Protein AF-0000000074209242 (afdb_homodimer)

Solvent-accessible surface area (backbone atoms only — not comparable to full-atom values): 18503 Å² total; per-residue (Å²): 138,85,78,77,74,76,64,70,61,60,60,54,52,51,54,50,52,50,51,50,50,50,52,48,50,52,49,50,49,27,47,52,47,19,46,53,26,42,24,48,38,38,42,52,53,13,48,52,29,40,47,52,35,49,25,32,40,62,12,76,54,59,74,26,46,53,80,47,5,33,79,68,70,27,55,70,41,23,70,62,29,54,64,32,42,62,92,46,20,81,70,38,34,79,49,34,63,36,66,68,56,35,50,54,50,47,50,47,28,42,53,31,13,49,21,42,50,41,11,37,33,32,43,48,28,20,52,53,43,22,48,53,24,43,51,51,39,53,47,48,30,72,51,66,72,34,89,79,71,50,63,37,49,45,48,22,36,45,33,47,17,38,38,38,60,48,29,24,46,40,94,36,42,20,56,66,48,48,69,34,69,64,24,67,72,36,64,64,47,52,137,84,78,79,75,77,63,70,63,60,60,52,53,51,53,50,50,51,49,51,51,51,52,49,49,51,49,51,50,26,47,50,46,19,46,51,26,44,23,48,37,40,41,52,53,12,47,53,28,38,47,52,35,49,25,33,41,63,12,76,54,60,75,26,47,53,80,46,5,34,81,68,70,28,55,72,40,21,68,62,28,53,63,32,42,62,94,47,19,81,70,37,34,79,48,34,62,35,65,70,54,37,50,53,50,47,50,45,28,42,53,31,12,50,20,41,50,42,11,35,32,32,41,50,27,19,52,55,42,23,49,52,24,44,52,52,40,50,46,48,29,73,51,67,72,35,88,81,71,49,64,36,50,45,49,22,37,45,33,47,16,37,38,38,61,48,29,25,47,41,92,34,42,19,56,66,46,49,69,34,69,65,24,68,74,38,64,64,48,54

Sequence (380 aa):
MSSVSHNPAEWAHGSGAAREATAETTHVASEAVARYAFAGVRLLIAFEFLWAFGDKLFGWGLSTPSDAAWIRGGSPTEGYLGSVQGTFAGFFNPMAGNPVVDWLFMLGLLCIGLALALGIGMRIAAGAGALLLLLMWMASLPLAVNPFVDDHLINAVVLIGLAAFLAGDTAGLGRWWSQRRMVRRFPALRMSSVSHNPAEWAHGSGAAREATAETTHVASEAVARYAFAGVRLLIAFEFLWAFGDKLFGWGLSTPSDAAWIRGGSPTEGYLGSVQGTFAGFFNPMAGNPVVDWLFMLGLLCIGLALALGIGMRIAAGAGALLLLLMWMASLPLAVNPFVDDHLINAVVLIGLAAFLAGDTAGLGRWWSQRRMVRRFPALR

Foldseek 3Di:
DDPPPPDCVVVVVVVVVVVVVVVVVVVVVVVVCVLVVLLVVLLVVLCVLVVLLVCQQQVPPDPRHRCQHVVNPHQSCQVLLCPQDDPCNVVRNVCHPPVVVSVVSSVLSNVLSVCSNALWLLLVSLVSLLVVLVVSQVSCPPPDPDRRDDPSNVVSVSSVVCVVVSSCVRNHCSVVNCPDPVCVVPVSRD/DDPPPPDCVVVVVVVVVVVVVVVVVVVVVVVVCVLVVLLVVLLVVLCVLVVLLVCQQQVPPDPRHRCQHVVNPHQSCQVLLCPQDDPCNVVRNVCHPPVVVSVVSSVLSNVLSVCSNALWLLLVSLVSLLVVLVVSQVSCPPPDPDRRDDPSNVVSVSSVVCVVVSSCVRNHCSVVNCPDPVCVVPVSRD

Structure (mmCIF, N/CA/C/O backbone):
data_AF-0000000074209242-model_v1
#
loop_
_entity.id
_entity.type
_entity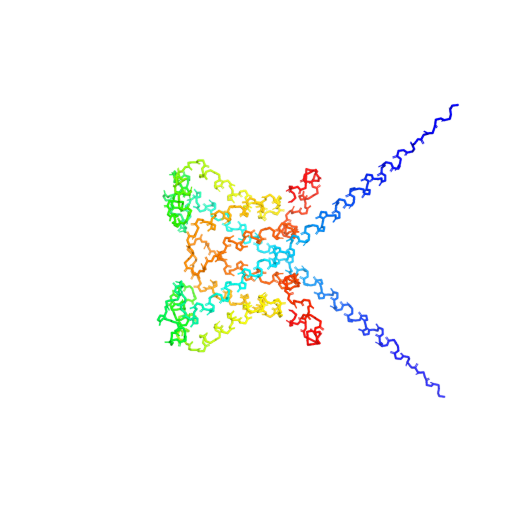.pdbx_description
1 polymer 'Thiosulfate dehydrogenase'
#
loop_
_atom_site.group_PDB
_atom_site.id
_atom_site.type_symbol
_atom_site.label_atom_id
_atom_site.label_alt_id
_atom_site.label_comp_id
_atom_site.label_asym_id
_atom_site.label_entity_id
_atom_site.label_seq_id
_atom_site.pdbx_PDB_ins_code
_atom_site.Cartn_x
_atom_site.Cartn_y
_atom_site.Cartn_z
_atom_site.occupancy
_atom_site.B_iso_or_equiv
_atom_site.auth_seq_id
_atom_site.auth_comp_id
_atom_site.auth_asym_id
_atom_site.auth_atom_id
_atom_site.pdbx_PDB_model_num
ATOM 1 N N . MET A 1 1 ? 26.578 68.188 -0.626 1 36.28 1 MET A N 1
ATOM 2 C CA . MET A 1 1 ? 26.531 66.812 -1.228 1 36.28 1 MET A CA 1
ATOM 3 C C . MET A 1 1 ? 26.125 65.812 -0.2 1 36.28 1 MET A C 1
ATOM 5 O O . MET A 1 1 ? 26.922 65.438 0.672 1 36.28 1 MET A O 1
ATOM 9 N N . SER A 1 2 ? 24.875 65.688 0.285 1 44.12 2 SER A N 1
ATOM 10 C CA . SER A 1 2 ? 24.219 64.938 1.32 1 44.12 2 SER A CA 1
ATOM 11 C C . SER A 1 2 ? 24.078 63.469 0.894 1 44.12 2 SER A C 1
ATOM 13 O O . SER A 1 2 ? 23.438 63.156 -0.113 1 44.12 2 SER A O 1
ATOM 15 N N . SER A 1 3 ? 25.031 62.562 1.197 1 49.09 3 SER A N 1
ATOM 16 C CA . SER A 1 3 ? 25.016 61.125 1.029 1 49.09 3 SER A CA 1
ATOM 17 C C . SER A 1 3 ? 23.875 60.5 1.806 1 49.09 3 SER A C 1
ATOM 19 O O . SER A 1 3 ? 23.781 60.625 3.027 1 49.09 3 SER A O 1
ATOM 21 N N . VAL A 1 4 ? 22.797 60.344 1.173 1 54.66 4 VAL A N 1
ATOM 22 C CA . VAL A 1 4 ? 21.703 59.5 1.682 1 54.66 4 VAL A CA 1
ATOM 23 C C . VAL A 1 4 ? 22.203 58.094 1.989 1 54.66 4 VAL A C 1
ATOM 25 O O . VAL A 1 4 ? 22.625 57.375 1.084 1 54.66 4 VAL A O 1
ATOM 28 N N . SER A 1 5 ? 22.672 57.781 3.166 1 50.25 5 SER A N 1
ATOM 29 C CA . SER A 1 5 ? 22.969 56.438 3.662 1 50.25 5 SER A CA 1
ATOM 30 C C . SER A 1 5 ? 21.734 55.531 3.592 1 50.25 5 SER A C 1
ATOM 32 O O . SER A 1 5 ? 20.719 55.812 4.234 1 50.25 5 SER A O 1
ATOM 34 N N . HIS A 1 6 ? 21.516 55 2.42 1 52.78 6 HIS A N 1
ATOM 35 C CA . HIS A 1 6 ? 20.516 53.938 2.371 1 52.78 6 HIS A CA 1
ATOM 36 C C . HIS A 1 6 ? 20.734 52.906 3.492 1 52.78 6 HIS A C 1
ATOM 38 O O . HIS A 1 6 ? 21.859 52.438 3.697 1 52.78 6 HIS A O 1
ATOM 44 N N . ASN A 1 7 ? 19.969 52.938 4.484 1 50.53 7 ASN A N 1
ATOM 45 C CA . ASN A 1 7 ? 19.984 52.031 5.641 1 50.53 7 ASN A CA 1
ATOM 46 C C . ASN A 1 7 ? 19.906 50.562 5.223 1 50.53 7 ASN A C 1
ATOM 48 O O . ASN A 1 7 ? 18.938 50.156 4.59 1 50.53 7 ASN A O 1
ATOM 52 N N . PRO A 1 8 ? 20.969 49.719 5.316 1 57.91 8 PRO A N 1
ATOM 53 C CA . PRO A 1 8 ? 21.047 48.281 5.027 1 57.91 8 PRO A CA 1
ATOM 54 C C . PRO A 1 8 ? 19.938 47.5 5.691 1 57.91 8 PRO A C 1
ATOM 56 O O . PRO A 1 8 ? 19.703 46.344 5.336 1 57.91 8 PRO A O 1
ATOM 59 N N . ALA A 1 9 ? 19.219 48.156 6.57 1 62.12 9 ALA A N 1
ATOM 60 C CA . ALA A 1 9 ? 18.172 47.469 7.309 1 62.12 9 ALA A CA 1
ATOM 61 C C . ALA A 1 9 ? 16.984 47.156 6.402 1 62.12 9 ALA A C 1
ATOM 63 O O . ALA A 1 9 ? 16.312 46.125 6.566 1 62.12 9 ALA A O 1
ATOM 64 N N . GLU A 1 10 ? 16.672 47.875 5.473 1 56.22 10 GLU A N 1
ATOM 65 C CA . GLU A 1 10 ? 15.531 47.625 4.594 1 56.22 10 GLU A CA 1
ATOM 66 C C . GLU A 1 10 ? 15.766 46.438 3.684 1 56.22 10 GLU A C 1
ATOM 68 O O . GLU A 1 10 ? 14.836 45.656 3.41 1 56.22 10 GLU A O 1
ATOM 73 N N . TRP A 1 11 ? 17.047 46.219 3.244 1 56.41 11 TRP A N 1
ATOM 74 C CA . TRP A 1 11 ? 17.359 45.062 2.398 1 56.41 11 TRP A CA 1
ATOM 75 C C . TRP A 1 11 ? 17.281 43.781 3.188 1 56.41 11 TRP A C 1
ATOM 77 O O . TRP A 1 11 ? 16.797 42.75 2.674 1 56.41 11 TRP A O 1
ATOM 87 N N . ALA A 1 12 ? 17.594 43.938 4.469 1 62.31 12 ALA A N 1
ATOM 88 C CA . ALA A 1 12 ? 17.547 42.75 5.312 1 62.31 12 ALA A CA 1
ATOM 89 C C . ALA A 1 12 ? 16.109 42.344 5.594 1 62.31 12 ALA A C 1
ATOM 91 O O . ALA A 1 12 ? 15.812 41.125 5.645 1 62.31 12 ALA A O 1
ATOM 92 N N . HIS A 1 13 ? 15.141 43.312 5.641 1 63.81 13 HIS A N 1
ATOM 93 C CA . HIS A 1 13 ? 13.742 43.031 5.902 1 63.81 13 HIS A CA 1
ATOM 94 C C . HIS A 1 13 ? 13.07 42.375 4.684 1 63.81 13 HIS A C 1
ATOM 96 O O . HIS A 1 13 ? 12.234 41.5 4.82 1 63.81 13 HIS A O 1
ATOM 102 N N . GLY A 1 14 ? 13.547 42.781 3.506 1 65 14 GLY A N 1
ATOM 103 C CA . GLY A 1 14 ? 13 42.219 2.285 1 65 14 GLY A CA 1
ATOM 104 C C . GLY A 1 14 ? 13.406 40.781 2.062 1 65 14 GLY A C 1
ATOM 105 O O . GLY A 1 14 ? 12.602 39.969 1.604 1 65 14 GLY A O 1
ATOM 106 N N . SER A 1 15 ? 14.742 40.5 2.463 1 69.38 15 SER A N 1
ATOM 107 C CA . SER A 1 15 ? 15.266 39.156 2.291 1 69.38 15 SER A CA 1
ATOM 108 C C . SER A 1 15 ? 14.578 38.188 3.23 1 69.38 15 SER A C 1
ATOM 110 O O . SER A 1 15 ? 14.25 37.062 2.834 1 69.38 15 SER A O 1
ATOM 112 N N . GLY A 1 16 ? 14.273 38.688 4.449 1 69.19 16 GLY A N 1
ATOM 113 C CA . GLY A 1 16 ? 13.586 37.844 5.418 1 69.19 16 GLY A CA 1
ATOM 114 C C . GLY A 1 16 ? 12.156 37.531 5.027 1 69.19 16 GLY A C 1
ATOM 115 O O . GLY A 1 16 ? 11.703 36.406 5.148 1 69.19 16 GLY A O 1
ATOM 116 N N . ALA A 1 17 ? 11.578 38.625 4.633 1 69.75 17 ALA A N 1
ATOM 117 C CA . ALA A 1 17 ? 10.195 38.469 4.199 1 69.75 17 ALA A CA 1
ATOM 118 C C . ALA A 1 17 ? 10.094 37.562 2.977 1 69.75 17 ALA A C 1
ATOM 120 O O . ALA A 1 17 ? 9.172 36.75 2.877 1 69.75 17 ALA A O 1
ATOM 121 N N . ALA A 1 18 ? 11.047 37.688 2.084 1 70.06 18 ALA A N 1
ATOM 122 C CA . ALA A 1 18 ? 11.07 36.844 0.889 1 70.06 18 ALA A CA 1
ATOM 123 C C . ALA A 1 18 ? 11.344 35.375 1.247 1 70.06 18 ALA A C 1
ATOM 125 O O . ALA A 1 18 ? 10.734 34.469 0.675 1 70.06 18 ALA A O 1
ATOM 126 N N . ARG A 1 19 ? 12.188 35.125 2.229 1 68.44 19 ARG A N 1
ATOM 127 C CA . ARG A 1 19 ? 12.5 33.781 2.705 1 68.44 19 ARG A CA 1
ATOM 128 C C . ARG A 1 19 ? 11.305 33.156 3.436 1 68.44 19 ARG A C 1
ATOM 130 O O . ARG A 1 19 ? 11.008 31.969 3.262 1 68.44 19 ARG A O 1
ATOM 137 N N . GLU A 1 20 ? 10.648 34 4.168 1 71.56 20 GLU A N 1
ATOM 138 C CA . GLU A 1 20 ? 9.453 33.531 4.867 1 71.56 20 GLU A CA 1
ATOM 139 C C . GLU A 1 20 ? 8.328 33.219 3.887 1 71.56 20 GLU A C 1
ATOM 141 O O . GLU A 1 20 ? 7.621 32.219 4.059 1 71.56 20 GLU A O 1
ATOM 146 N N . ALA A 1 21 ? 8.188 34 2.885 1 72.06 21 ALA A N 1
ATOM 147 C CA . ALA A 1 21 ? 7.176 33.781 1.855 1 72.06 21 ALA A CA 1
ATOM 148 C C . ALA A 1 21 ? 7.469 32.5 1.071 1 72.06 21 ALA A C 1
ATOM 150 O O . ALA A 1 21 ? 6.555 31.734 0.753 1 72.06 21 ALA A O 1
ATOM 151 N N . THR A 1 22 ? 8.703 32.281 0.724 1 66.25 22 THR A N 1
ATOM 152 C CA . THR A 1 22 ? 9.117 31.078 0.013 1 66.25 22 THR A CA 1
ATOM 153 C C . THR A 1 22 ? 8.891 29.8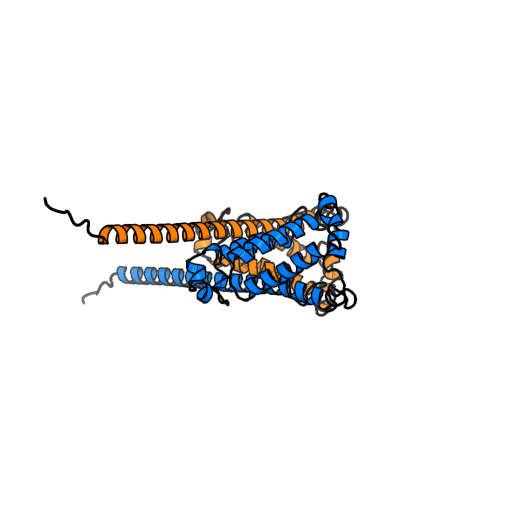28 0.876 1 66.25 22 THR A C 1
ATOM 155 O O . THR A 1 22 ? 8.422 28.812 0.385 1 66.25 22 THR A O 1
ATOM 158 N N . ALA A 1 23 ? 9.234 29.938 2.133 1 68.44 23 ALA A N 1
ATOM 159 C CA . ALA A 1 23 ? 9.016 28.844 3.066 1 68.44 23 ALA A CA 1
ATOM 160 C C . ALA A 1 23 ? 7.527 28.531 3.199 1 68.44 23 ALA A C 1
ATOM 162 O O . ALA A 1 23 ? 7.137 27.359 3.26 1 68.44 23 ALA A O 1
ATOM 163 N N . GLU A 1 24 ? 6.723 29.469 3.209 1 69.75 24 GLU A N 1
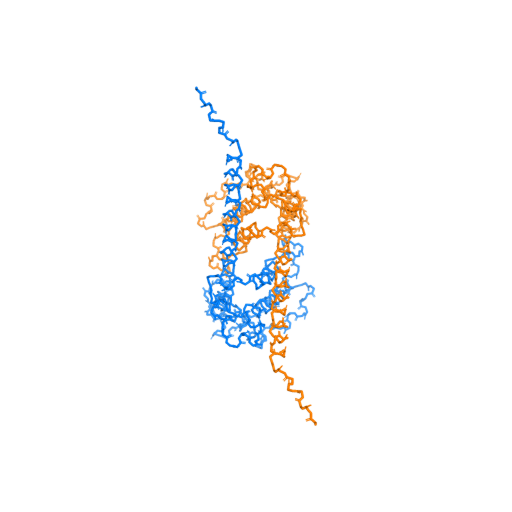ATOM 164 C CA . GLU A 1 24 ? 5.273 29.297 3.303 1 69.75 24 GLU A CA 1
ATOM 165 C C . GLU A 1 24 ? 4.715 28.656 2.037 1 69.75 24 GLU A C 1
ATOM 167 O O . GLU A 1 24 ? 3.887 27.734 2.111 1 69.75 24 GLU A O 1
ATOM 172 N N . THR A 1 25 ? 5.184 29.078 0.928 1 69.06 25 THR A N 1
ATOM 173 C CA . THR A 1 25 ? 4.727 28.531 -0.343 1 69.06 25 THR A CA 1
ATOM 174 C C . THR A 1 25 ? 5.125 27.062 -0.469 1 69.06 25 THR A C 1
ATOM 176 O O . THR A 1 25 ? 4.344 26.234 -0.961 1 69.06 25 THR A O 1
ATOM 179 N N . THR A 1 26 ? 6.332 26.781 -0.045 1 68.56 26 THR A N 1
ATOM 180 C CA . THR A 1 26 ? 6.801 25.406 -0.096 1 68.56 26 THR A CA 1
ATOM 181 C C . THR A 1 26 ? 5.98 24.516 0.837 1 68.56 26 THR A C 1
ATOM 183 O O . THR A 1 26 ? 5.652 23.375 0.495 1 68.56 26 THR A O 1
ATOM 186 N N . HIS A 1 27 ? 5.656 25.109 1.902 1 73.44 27 HIS A N 1
ATOM 187 C CA . HIS A 1 27 ? 4.84 24.375 2.859 1 73.44 27 HIS A CA 1
ATOM 188 C C . HIS A 1 27 ? 3.438 24.125 2.311 1 73.44 27 HIS A C 1
ATOM 190 O O . HIS A 1 27 ? 2.908 23.031 2.426 1 73.44 27 HIS A O 1
ATOM 196 N N . VAL A 1 28 ? 2.932 25.109 1.706 1 70.44 28 VAL A N 1
ATOM 197 C CA . VAL A 1 28 ? 1.601 25 1.118 1 70.44 28 VAL A CA 1
ATOM 198 C C . VAL A 1 28 ? 1.625 23.984 -0.028 1 70.44 28 VAL A C 1
ATOM 200 O O . VAL A 1 28 ? 0.711 23.172 -0.164 1 70.44 28 VAL A O 1
ATOM 203 N N . ALA A 1 29 ? 2.635 24.062 -0.743 1 75.75 29 ALA A N 1
ATOM 204 C CA . ALA A 1 29 ? 2.768 23.141 -1.864 1 75.75 29 ALA A CA 1
ATOM 205 C C . ALA A 1 29 ? 2.924 21.703 -1.372 1 75.75 29 ALA A C 1
ATOM 207 O O . ALA A 1 29 ? 2.346 20.781 -1.946 1 75.75 29 ALA A O 1
ATOM 208 N N . SER A 1 30 ? 3.621 21.547 -0.325 1 83.81 30 SER A N 1
ATOM 209 C CA . SER A 1 30 ? 3.832 20.219 0.241 1 83.81 30 SER A CA 1
ATOM 210 C C . SER A 1 30 ? 2.537 19.656 0.816 1 83.81 30 SER A C 1
ATOM 212 O O . SER A 1 30 ? 2.254 18.469 0.663 1 83.81 30 SER A O 1
ATOM 214 N N . GLU A 1 31 ? 1.781 20.547 1.309 1 85.25 31 GLU A N 1
ATOM 215 C CA . GLU A 1 31 ? 0.497 20.125 1.855 1 85.25 31 GLU A CA 1
ATOM 216 C C . GLU A 1 31 ? -0.465 19.703 0.747 1 85.25 31 GLU A C 1
ATOM 218 O O . GLU A 1 31 ? -1.191 18.719 0.887 1 85.25 31 GLU A O 1
ATOM 223 N N . ALA A 1 32 ? -0.445 20.469 -0.248 1 88.12 32 ALA A N 1
ATOM 224 C CA . ALA A 1 32 ? -1.295 20.125 -1.389 1 88.12 32 ALA A CA 1
ATOM 225 C C . ALA A 1 32 ? -0.888 18.797 -2.004 1 88.12 32 ALA A C 1
ATOM 227 O O . ALA A 1 32 ? -1.744 17.984 -2.357 1 88.12 32 ALA A O 1
ATOM 228 N N . VAL A 1 33 ? 0.398 18.562 -2.1 1 89.88 33 VAL A N 1
ATOM 229 C CA . VAL A 1 33 ? 0.901 17.312 -2.662 1 89.88 33 VAL A CA 1
ATOM 230 C C . VAL A 1 33 ? 0.47 16.141 -1.783 1 89.88 33 VAL A C 1
ATOM 232 O O . VAL A 1 33 ? 0.011 15.117 -2.289 1 89.88 33 VAL A O 1
ATOM 235 N N . ALA A 1 34 ? 0.568 16.312 -0.544 1 91.31 34 ALA A N 1
ATOM 236 C CA . ALA A 1 34 ? 0.146 15.258 0.373 1 91.31 34 ALA A CA 1
ATOM 237 C C . ALA A 1 34 ? -1.347 14.969 0.23 1 91.31 34 ALA A C 1
ATOM 239 O O . ALA A 1 34 ? -1.758 13.812 0.15 1 91.31 34 ALA A O 1
ATOM 240 N N . ARG A 1 35 ? -2.117 16.016 0.154 1 91.94 35 ARG A N 1
ATOM 241 C CA . ARG A 1 35 ? -3.566 15.883 0.057 1 91.94 35 ARG A CA 1
ATOM 242 C C . ARG A 1 35 ? -3.961 15.125 -1.207 1 91.94 35 ARG A C 1
ATOM 244 O O . ARG A 1 35 ? -4.742 14.172 -1.147 1 91.94 35 ARG A O 1
ATOM 251 N N . TYR A 1 36 ? -3.385 15.445 -2.258 1 94.12 36 TYR A N 1
ATOM 252 C CA . TYR A 1 36 ? -3.762 14.82 -3.523 1 94.12 36 TYR A CA 1
ATOM 253 C C . TYR A 1 36 ? -3.148 13.43 -3.652 1 94.12 36 TYR A C 1
ATOM 255 O O . TYR A 1 36 ? -3.748 12.531 -4.25 1 94.12 36 TYR A O 1
ATOM 263 N N . ALA A 1 37 ? -1.947 13.273 -3.133 1 95.25 37 ALA A N 1
ATOM 264 C CA . ALA A 1 37 ? -1.348 11.938 -3.123 1 95.25 37 ALA A CA 1
ATOM 265 C C . ALA A 1 37 ? -2.197 10.961 -2.316 1 95.25 37 ALA A C 1
ATOM 267 O O . ALA A 1 37 ? -2.514 9.867 -2.789 1 95.25 37 ALA A O 1
ATOM 268 N N . PHE A 1 38 ? -2.629 11.398 -1.158 1 95.62 38 PHE A N 1
ATOM 269 C CA . PHE A 1 38 ? -3.385 10.5 -0.296 1 95.62 38 PHE A CA 1
ATOM 270 C C . PHE A 1 38 ? -4.797 10.297 -0.833 1 95.62 38 PHE A C 1
ATOM 272 O O . PHE A 1 38 ? -5.375 9.211 -0.683 1 95.62 38 PHE A O 1
ATOM 279 N N . ALA A 1 39 ? -5.332 11.312 -1.523 1 95.44 39 ALA A N 1
ATOM 280 C CA . ALA A 1 39 ? -6.582 11.109 -2.252 1 95.44 39 ALA A CA 1
ATOM 281 C C . ALA A 1 39 ? -6.406 10.07 -3.355 1 95.44 39 ALA A C 1
ATOM 283 O O . ALA A 1 39 ? -7.285 9.234 -3.576 1 95.44 39 ALA A O 1
ATOM 284 N N . GLY A 1 40 ? -5.262 10.164 -4.051 1 97.12 40 GLY A N 1
ATOM 285 C CA . GLY A 1 40 ? -4.953 9.172 -5.074 1 97.12 40 GLY A CA 1
ATOM 286 C C . GLY A 1 40 ? -4.836 7.762 -4.523 1 97.12 40 GLY A C 1
ATOM 287 O O . GLY A 1 40 ? -5.363 6.816 -5.109 1 97.12 40 GLY A O 1
ATOM 288 N N . VAL A 1 41 ? -4.168 7.629 -3.395 1 97.88 41 VAL A N 1
ATOM 289 C CA . VAL A 1 41 ? -4.027 6.328 -2.742 1 97.88 41 VAL A CA 1
ATOM 290 C C . VAL A 1 41 ? -5.406 5.793 -2.367 1 97.88 41 VAL A C 1
ATOM 292 O O . VAL A 1 41 ? -5.711 4.621 -2.611 1 97.88 41 VAL A O 1
ATOM 295 N N . ARG A 1 42 ? -6.203 6.641 -1.764 1 97.06 42 ARG A N 1
ATOM 296 C CA . ARG A 1 42 ? -7.562 6.277 -1.375 1 97.06 42 ARG A CA 1
ATOM 297 C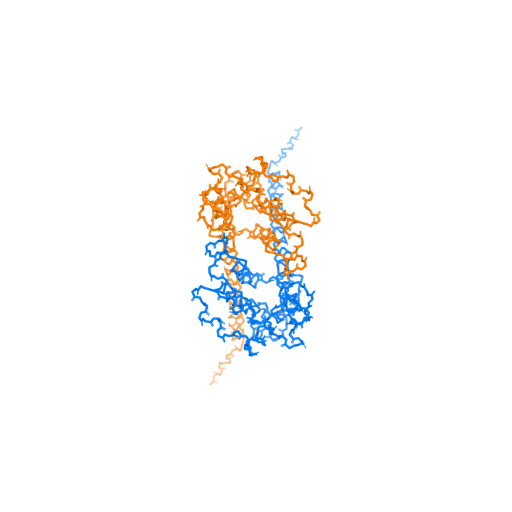 C . ARG A 1 42 ? -8.344 5.73 -2.564 1 97.06 42 ARG A C 1
ATOM 299 O O . ARG A 1 42 ? -8.969 4.672 -2.467 1 97.06 42 ARG A O 1
ATOM 306 N N . LEU A 1 43 ? -8.266 6.402 -3.678 1 97.81 43 LEU A N 1
ATOM 307 C CA . LEU A 1 43 ? -9.023 6.016 -4.863 1 97.81 43 LEU A CA 1
ATOM 308 C C . LEU A 1 43 ? -8.453 4.738 -5.477 1 97.81 43 LEU A C 1
ATOM 310 O O . LEU A 1 43 ? -9.203 3.922 -6.023 1 97.81 43 LEU A O 1
ATOM 314 N N . LEU A 1 44 ? -7.152 4.574 -5.43 1 98.38 44 LEU A N 1
ATOM 315 C CA . LEU A 1 44 ? -6.539 3.344 -5.922 1 98.38 44 LEU A CA 1
ATOM 316 C C . LEU A 1 44 ? -6.984 2.145 -5.094 1 98.38 44 LEU A C 1
ATOM 318 O O . LEU A 1 44 ? -7.332 1.098 -5.645 1 98.38 44 LEU A O 1
ATOM 322 N N . ILE A 1 45 ? -6.977 2.295 -3.758 1 98.19 45 ILE A N 1
ATOM 323 C CA . ILE A 1 45 ? -7.406 1.208 -2.883 1 98.19 45 ILE A CA 1
ATOM 324 C C . ILE A 1 45 ? -8.898 0.95 -3.076 1 98.19 45 ILE A C 1
ATOM 326 O O . ILE A 1 45 ? -9.336 -0.202 -3.104 1 98.19 45 ILE A O 1
ATOM 330 N N . ALA A 1 46 ? -9.695 2.049 -3.246 1 98.06 46 ALA A N 1
ATOM 331 C CA . ALA A 1 46 ? -11.109 1.892 -3.557 1 98.06 46 ALA A CA 1
ATOM 332 C C . ALA A 1 46 ? -11.305 1.051 -4.816 1 98.06 46 ALA A C 1
ATOM 334 O O . ALA A 1 46 ? -12.148 0.152 -4.844 1 98.06 46 ALA A O 1
ATOM 335 N N . PHE A 1 47 ? -10.562 1.353 -5.816 1 98.38 47 PHE A N 1
ATOM 336 C CA . PHE A 1 47 ? -10.664 0.615 -7.066 1 98.38 47 PHE A CA 1
ATOM 337 C C . PHE A 1 47 ? -10.336 -0.858 -6.855 1 98.38 47 PHE A C 1
ATOM 339 O O . PHE A 1 47 ? -10.984 -1.733 -7.434 1 98.38 47 PHE A O 1
ATOM 346 N N . GLU A 1 48 ? -9.352 -1.149 -6.055 1 97.88 48 GLU A N 1
ATOM 347 C CA . GLU A 1 48 ? -9 -2.533 -5.75 1 97.88 48 GLU A CA 1
ATOM 348 C C . GLU A 1 48 ? -10.188 -3.281 -5.145 1 97.88 48 GLU A C 1
ATOM 350 O O . GLU A 1 48 ? -10.5 -4.395 -5.562 1 97.88 48 GLU A O 1
ATOM 355 N N . PHE A 1 49 ? -10.805 -2.658 -4.184 1 98.38 49 PHE A N 1
ATOM 356 C CA . PHE A 1 49 ? -11.93 -3.295 -3.502 1 98.38 49 PHE A CA 1
ATOM 357 C C . PHE A 1 49 ? -13.102 -3.486 -4.453 1 98.38 49 PHE A C 1
ATOM 359 O O . PHE A 1 49 ? -13.695 -4.566 -4.508 1 98.38 49 PHE A O 1
ATOM 366 N N . LEU A 1 50 ? -13.414 -2.492 -5.215 1 98.5 50 LEU A N 1
ATOM 367 C CA . LEU A 1 50 ? -14.578 -2.543 -6.09 1 98.5 50 LEU A CA 1
ATOM 368 C C . LEU A 1 50 ? -14.328 -3.479 -7.266 1 98.5 50 LEU A C 1
ATOM 370 O O . LEU A 1 50 ? -15.258 -4.137 -7.746 1 98.5 50 LEU A O 1
ATOM 374 N N . TRP A 1 51 ? -13.141 -3.506 -7.773 1 98.19 51 TRP A N 1
ATOM 375 C CA . TRP A 1 51 ? -12.812 -4.465 -8.828 1 98.19 51 TRP A CA 1
ATOM 376 C C . TRP A 1 51 ? -12.977 -5.895 -8.328 1 98.19 51 TRP A C 1
ATOM 378 O O . TRP A 1 51 ? -13.57 -6.73 -9.008 1 98.19 51 TRP A O 1
ATOM 388 N N . ALA A 1 52 ? -12.359 -6.16 -7.117 1 97.38 52 ALA A N 1
ATOM 389 C CA . ALA A 1 52 ? -12.492 -7.496 -6.539 1 97.38 52 ALA A CA 1
ATOM 390 C C . ALA A 1 52 ? -13.961 -7.891 -6.391 1 97.38 52 ALA A C 1
ATOM 392 O O . ALA A 1 52 ? -14.344 -9.016 -6.727 1 97.38 52 ALA A O 1
ATOM 393 N N . PHE A 1 53 ? -14.773 -6.961 -5.895 1 98.44 53 PHE A N 1
ATOM 394 C CA . PHE A 1 53 ? -16.203 -7.203 -5.762 1 98.44 53 PHE A CA 1
ATOM 395 C C . PHE A 1 53 ? -16.828 -7.52 -7.113 1 98.44 53 PHE A C 1
ATOM 397 O O . PHE A 1 53 ? -17.547 -8.516 -7.258 1 98.44 53 PHE A O 1
ATOM 404 N N . GLY A 1 54 ? -16.594 -6.652 -8.094 1 98.5 54 GLY A N 1
ATOM 405 C CA . GLY A 1 54 ? -17.172 -6.832 -9.422 1 98.5 54 GLY A CA 1
ATOM 406 C C . GLY A 1 54 ? -16.719 -8.109 -10.102 1 98.5 54 GLY A C 1
ATOM 407 O O . GLY A 1 54 ? -17.531 -8.82 -10.695 1 98.5 54 GLY A O 1
ATOM 408 N N . ASP A 1 55 ? -15.461 -8.406 -10.055 1 97.94 55 ASP A N 1
ATOM 409 C CA . ASP A 1 55 ? -14.93 -9.617 -10.672 1 97.94 55 ASP A CA 1
ATOM 410 C C . ASP A 1 55 ? -15.516 -10.875 -10.031 1 97.94 55 ASP A C 1
ATOM 412 O O . ASP A 1 55 ? -15.875 -11.82 -10.734 1 97.94 55 ASP A O 1
ATOM 416 N N . LYS A 1 56 ? -15.609 -10.836 -8.688 1 97.81 56 LYS A N 1
ATOM 417 C CA . LYS A 1 56 ? -16.141 -12.008 -7.996 1 97.81 56 LYS A CA 1
ATOM 418 C C . LYS A 1 56 ? -17.656 -12.133 -8.219 1 97.81 56 LYS A C 1
ATOM 420 O O . LYS A 1 56 ? -18.188 -13.242 -8.25 1 97.81 56 LYS A O 1
ATOM 425 N N . LEU A 1 57 ? -18.297 -11.008 -8.375 1 98.38 57 LEU A N 1
ATOM 426 C CA . LEU A 1 57 ? -19.734 -11.008 -8.578 1 98.38 57 LEU A CA 1
ATOM 427 C C . LEU A 1 57 ? -20.078 -11.492 -9.984 1 98.38 57 LEU A C 1
ATOM 429 O O . LEU A 1 57 ? -20.969 -12.328 -10.156 1 98.38 57 LEU A O 1
ATOM 433 N N . PHE A 1 58 ? -19.328 -10.992 -11.039 1 98 58 PHE A N 1
ATOM 434 C CA . PHE A 1 58 ? -19.75 -11.195 -12.422 1 98 58 PHE A CA 1
ATOM 435 C C . PHE A 1 58 ? -18.797 -12.141 -13.141 1 98 58 PHE A C 1
ATOM 437 O O . PHE A 1 58 ? -19.109 -12.633 -14.227 1 98 58 PHE A O 1
ATOM 444 N N . GLY A 1 59 ? -17.625 -12.375 -12.594 1 96.94 59 GLY A N 1
ATOM 445 C CA . GLY A 1 59 ? -16.656 -13.227 -13.273 1 96.94 59 GLY A CA 1
ATOM 446 C C . GLY A 1 59 ? -16.062 -12.586 -14.508 1 96.94 59 GLY A C 1
ATOM 447 O O . GLY A 1 59 ? -16.062 -13.18 -15.586 1 96.94 59 GLY A O 1
ATOM 448 N N . TRP A 1 60 ? -15.352 -11.438 -14.344 1 95.81 60 TRP A N 1
ATOM 449 C CA . TRP A 1 60 ? -14.789 -10.664 -15.453 1 95.81 60 TRP A CA 1
ATOM 450 C C . TRP A 1 60 ? -13.539 -11.336 -16 1 95.81 60 TRP A C 1
ATOM 452 O O . TRP A 1 60 ? -12.938 -10.859 -16.969 1 95.81 60 TRP A O 1
ATOM 462 N N . GLY A 1 61 ? -13.117 -12.469 -15.43 1 90.94 61 GLY A N 1
ATOM 463 C CA . GLY A 1 61 ? -12.148 -13.352 -16.062 1 90.94 61 GLY A CA 1
ATOM 464 C C . GLY A 1 61 ? -10.719 -13.062 -15.648 1 90.94 61 GLY A C 1
ATOM 465 O O . GLY A 1 61 ? -9.781 -13.57 -16.266 1 90.94 61 GLY A O 1
ATOM 466 N N . LEU A 1 62 ? -10.391 -12.242 -14.75 1 88.38 62 LEU A N 1
ATOM 467 C CA . LEU A 1 62 ? -9.031 -12.07 -14.25 1 88.38 62 LEU A CA 1
ATOM 468 C C . LEU A 1 62 ? -8.742 -13.07 -13.125 1 88.38 62 LEU A C 1
ATOM 470 O O . LEU A 1 62 ? -8.258 -14.172 -13.383 1 88.38 62 LEU A O 1
ATOM 474 N N . SER A 1 63 ? -9.281 -12.82 -11.961 1 89.06 63 SER A N 1
ATOM 475 C CA . SER A 1 63 ? -9.078 -13.758 -10.859 1 89.06 63 SER A CA 1
ATOM 476 C C . SER A 1 63 ? -10.234 -14.742 -10.75 1 89.06 63 SER A C 1
ATOM 478 O O . SER A 1 63 ? -10.07 -15.852 -10.234 1 89.06 63 SER A O 1
ATOM 480 N N . THR A 1 64 ? -11.375 -14.305 -11.281 1 94.94 64 THR A N 1
ATOM 481 C CA . THR A 1 64 ? -12.578 -15.125 -11.188 1 94.94 64 THR A CA 1
ATOM 482 C C . THR A 1 64 ? -13.094 -15.484 -12.578 1 94.94 64 THR A C 1
ATOM 484 O O . THR A 1 64 ? -13.609 -14.625 -13.297 1 94.94 64 THR A O 1
ATOM 487 N N . PRO A 1 65 ? -13.016 -16.766 -12.891 1 94.69 65 PRO A N 1
ATOM 488 C CA . PRO A 1 65 ? -13.617 -17.172 -14.164 1 94.69 65 PRO A CA 1
ATOM 489 C C . PRO A 1 65 ? -15.141 -17 -14.172 1 94.69 65 PRO A C 1
ATOM 491 O O . PRO A 1 65 ? -15.766 -16.984 -13.109 1 94.69 65 PRO A O 1
ATOM 494 N N . SER A 1 66 ? -15.648 -16.922 -15.367 1 95 66 SER A N 1
ATOM 495 C CA . SER A 1 66 ? -17.078 -16.641 -15.539 1 95 66 SER A CA 1
ATOM 496 C C . SER A 1 66 ? -17.938 -17.688 -14.852 1 95 66 SER A C 1
ATOM 498 O O . SER A 1 66 ? -18.969 -17.359 -14.25 1 95 66 SER A O 1
ATOM 500 N N . ASP A 1 67 ? -17.516 -18.906 -14.906 1 95.44 67 ASP A N 1
ATOM 501 C CA . ASP A 1 67 ? -18.344 -19.984 -14.391 1 95.44 67 ASP A CA 1
ATOM 502 C C . ASP A 1 67 ? -18.281 -20.047 -12.867 1 95.44 67 ASP A C 1
ATOM 504 O O . ASP A 1 67 ? -19.109 -20.703 -12.234 1 95.44 67 ASP A O 1
ATOM 508 N N . ALA A 1 68 ? -17.391 -19.297 -12.234 1 96 68 ALA A N 1
ATOM 509 C CA . ALA A 1 68 ? -17.25 -19.312 -10.773 1 96 68 ALA A CA 1
ATOM 510 C C . ALA A 1 68 ? -17.828 -18.047 -10.156 1 96 68 ALA A C 1
ATOM 512 O O . ALA A 1 68 ? -17.688 -17.812 -8.953 1 96 68 ALA A O 1
ATOM 513 N N . ALA A 1 69 ? -18.469 -17.297 -10.992 1 97.75 69 ALA A N 1
ATOM 514 C CA . ALA A 1 69 ? -19.047 -16.047 -10.539 1 97.75 69 ALA A CA 1
ATOM 515 C C . ALA A 1 69 ? -20.062 -16.281 -9.422 1 97.75 69 ALA A C 1
ATOM 517 O O . ALA A 1 69 ? -20.797 -17.281 -9.453 1 97.75 69 ALA A O 1
ATOM 518 N N . TRP A 1 70 ? -20.109 -15.367 -8.523 1 98 70 TRP A N 1
ATOM 519 C CA . TRP A 1 70 ? -21.047 -15.469 -7.41 1 98 70 TRP A CA 1
ATOM 520 C C . TRP A 1 70 ? -22.484 -15.484 -7.918 1 98 70 TRP A C 1
ATOM 522 O O . TRP A 1 70 ? -23.312 -16.25 -7.418 1 98 70 TRP A O 1
ATOM 532 N N . ILE A 1 71 ? -22.844 -14.664 -8.961 1 97.44 71 ILE A N 1
ATOM 533 C CA . ILE A 1 71 ? -24.188 -14.562 -9.5 1 97.44 71 ILE A CA 1
ATOM 534 C C . ILE A 1 71 ? -24.562 -15.859 -10.203 1 97.44 71 ILE A C 1
ATOM 536 O O . ILE A 1 71 ? -25.734 -16.094 -10.508 1 97.44 71 ILE A O 1
ATOM 540 N N . ARG A 1 72 ? -23.641 -16.688 -10.477 1 97.25 72 ARG A N 1
ATOM 541 C CA . ARG A 1 72 ? -23.891 -17.984 -11.125 1 97.25 72 ARG A CA 1
ATOM 542 C C . ARG A 1 72 ? -23.781 -19.125 -10.133 1 97.25 72 ARG A C 1
ATOM 544 O O . ARG A 1 72 ? -23.609 -20.281 -10.523 1 97.25 72 ARG A O 1
ATOM 551 N N . GLY A 1 73 ? -23.688 -18.766 -8.898 1 96.81 73 GLY A N 1
ATOM 552 C CA . GLY A 1 73 ? -23.734 -19.781 -7.852 1 96.81 73 GLY A CA 1
ATOM 553 C C . GLY A 1 73 ? -22.375 -20.094 -7.273 1 96.81 73 GLY A C 1
ATOM 554 O O . GLY A 1 73 ? -22.25 -20.984 -6.418 1 96.81 73 GLY A O 1
ATOM 555 N N . GLY A 1 74 ? -21.375 -19.453 -7.773 1 96.88 74 GLY A N 1
ATOM 556 C CA . GLY A 1 74 ? -20.047 -19.672 -7.215 1 96.88 74 GLY A CA 1
ATOM 557 C C . GLY A 1 74 ? -19.875 -19.094 -5.816 1 96.88 74 GLY A C 1
ATOM 558 O O . GLY A 1 74 ? -20.734 -18.328 -5.352 1 96.88 74 GLY A O 1
ATOM 559 N N . SER A 1 75 ? -18.859 -19.578 -5.148 1 97.69 75 SER A N 1
ATOM 560 C CA . SER A 1 75 ? -18.484 -19.078 -3.836 1 97.69 75 SER A CA 1
ATOM 561 C C . SER A 1 75 ? -17.25 -18.188 -3.92 1 97.69 75 SER A C 1
ATOM 563 O O . SER A 1 75 ? -16.141 -18.656 -4.184 1 97.69 75 SER A O 1
ATOM 565 N N . PRO A 1 76 ? -17.391 -16.906 -3.621 1 97.06 76 PRO A N 1
ATOM 566 C CA . PRO A 1 76 ? -16.281 -15.969 -3.77 1 97.06 76 PRO A CA 1
ATOM 567 C C . PRO A 1 76 ? -15.141 -16.25 -2.801 1 97.06 76 PRO A C 1
ATOM 569 O O . PRO A 1 76 ? -14.008 -15.812 -3.035 1 97.06 76 PRO A O 1
ATOM 572 N N . THR A 1 77 ? -15.359 -16.984 -1.709 1 96.94 77 THR A N 1
ATOM 573 C CA . THR A 1 77 ? -14.328 -17.125 -0.688 1 96.94 77 THR A CA 1
ATOM 574 C C . THR A 1 77 ? -13.797 -18.547 -0.648 1 96.94 77 THR A C 1
ATOM 576 O O . THR A 1 77 ? -12.75 -18.812 -0.057 1 96.94 77 THR A O 1
ATOM 579 N N . GLU A 1 78 ? -14.453 -19.469 -1.243 1 95.88 78 GLU A N 1
ATOM 580 C CA . GLU A 1 78 ? -14.141 -20.891 -1.082 1 95.88 78 GLU A CA 1
ATOM 581 C C . GLU A 1 78 ? -12.711 -21.203 -1.516 1 95.88 78 GLU A C 1
ATOM 583 O O . GLU A 1 78 ? -11.945 -21.812 -0.77 1 95.88 78 GLU A O 1
ATOM 588 N N . GLY A 1 79 ? -12.336 -20.828 -2.746 1 93.25 79 GLY A N 1
ATOM 589 C CA . GLY A 1 79 ? -10.992 -21.109 -3.238 1 93.25 79 GLY A CA 1
ATOM 590 C C . GLY A 1 79 ? -9.906 -20.5 -2.375 1 93.25 79 GLY A C 1
ATOM 591 O O . GLY A 1 79 ? -8.93 -21.156 -2.029 1 93.25 79 GLY A O 1
ATOM 592 N N . TYR A 1 80 ? -10.102 -19.25 -2.035 1 94.5 80 TYR A N 1
ATOM 593 C CA . TYR A 1 80 ? -9.109 -18.516 -1.25 1 94.5 80 TYR A CA 1
ATOM 594 C C . TYR A 1 80 ? -9 -19.094 0.156 1 94.5 80 TYR A C 1
ATOM 596 O O . TYR A 1 80 ? -7.906 -19.438 0.612 1 94.5 80 TYR A O 1
ATOM 604 N N . LEU A 1 81 ? -10.078 -19.234 0.868 1 96.5 81 LEU A N 1
ATOM 605 C CA . LEU A 1 81 ? -10.07 -19.703 2.248 1 96.5 81 LEU A CA 1
ATOM 606 C C . LEU A 1 81 ? -9.664 -21.188 2.314 1 96.5 81 LEU A C 1
ATOM 608 O O . LEU A 1 81 ? -9.008 -21.609 3.268 1 96.5 81 LEU A O 1
ATOM 612 N N . GLY A 1 82 ? -10.055 -21.938 1.319 1 97.06 82 GLY A N 1
ATOM 613 C CA . GLY A 1 82 ? -9.711 -23.359 1.269 1 97.06 82 GLY A CA 1
ATOM 614 C C . GLY A 1 82 ? -8.227 -23.594 1.053 1 97.06 82 GLY A C 1
ATOM 615 O O . GLY A 1 82 ? -7.707 -24.656 1.415 1 97.06 82 GLY A O 1
ATOM 616 N N . SER A 1 83 ? -7.574 -22.688 0.486 1 96.62 83 SER A N 1
ATOM 617 C CA . SER A 1 83 ? -6.18 -22.875 0.106 1 96.62 83 SER A CA 1
ATOM 618 C C . SER A 1 83 ? -5.238 -22.328 1.17 1 96.62 83 SER A C 1
ATOM 620 O O . SER A 1 83 ? -4.016 -22.406 1.027 1 96.62 83 SER A O 1
ATOM 622 N N . VAL A 1 84 ? -5.836 -21.703 2.211 1 97.38 84 VAL A N 1
ATOM 623 C CA . VAL A 1 84 ? -5.004 -21.125 3.258 1 97.38 84 VAL A CA 1
ATOM 624 C C . VAL A 1 84 ? -4.156 -22.219 3.914 1 97.38 84 VAL A C 1
ATOM 626 O O . VAL A 1 84 ? -4.652 -23.312 4.191 1 97.38 84 VAL A O 1
ATOM 629 N N . GLN A 1 85 ? -2.871 -21.891 4.141 1 96.75 85 GLN A N 1
ATOM 630 C CA . GLN A 1 85 ? -1.93 -22.781 4.805 1 96.75 85 GLN A CA 1
ATOM 631 C C . GLN A 1 85 ? -1.318 -22.125 6.035 1 96.75 85 GLN A C 1
ATOM 633 O O . GLN A 1 85 ? -1.674 -21 6.379 1 96.75 85 GLN A O 1
ATOM 638 N N . GLY A 1 86 ? -0.568 -22.891 6.691 1 95.94 86 GLY A N 1
ATOM 639 C CA . GLY A 1 86 ? 0.214 -22.344 7.785 1 95.94 86 GLY A CA 1
ATOM 640 C C . GLY A 1 86 ? -0.563 -22.234 9.086 1 95.94 86 GLY A C 1
ATOM 641 O O . GLY A 1 86 ? -1.507 -23 9.312 1 95.94 86 GLY A O 1
ATOM 642 N N . THR A 1 87 ? -0.147 -21.344 9.977 1 95.38 87 THR A N 1
ATOM 643 C CA . THR A 1 87 ? -0.544 -21.219 11.375 1 95.38 87 THR A CA 1
ATOM 644 C C . THR A 1 87 ? -2.051 -21 11.492 1 95.38 87 THR A C 1
ATOM 646 O O . THR A 1 87 ? -2.678 -21.484 12.438 1 95.38 87 THR A O 1
ATOM 649 N N . PHE A 1 88 ? -2.738 -20.422 10.445 1 97.44 88 PHE A N 1
ATOM 650 C CA . PHE A 1 88 ? -4.125 -20 10.617 1 97.44 88 PHE A CA 1
ATOM 651 C C . PHE A 1 88 ? -5.051 -20.828 9.727 1 97.44 88 PHE A C 1
ATOM 653 O O . PHE A 1 88 ? -6.215 -20.469 9.539 1 97.44 88 PHE A O 1
ATOM 660 N N . ALA A 1 89 ? -4.539 -21.812 9.125 1 97.31 89 ALA A N 1
ATOM 661 C CA . ALA A 1 89 ? -5.328 -22.688 8.258 1 97.31 89 ALA A CA 1
ATOM 662 C C . ALA A 1 89 ? -6.547 -23.234 8.992 1 97.31 89 ALA A C 1
ATOM 664 O O . ALA A 1 89 ? -7.645 -23.297 8.438 1 97.31 89 ALA A O 1
ATOM 665 N N . GLY A 1 90 ? -6.34 -23.656 10.211 1 97.44 90 GLY A N 1
ATOM 666 C CA . GLY A 1 90 ? -7.418 -24.203 11.008 1 97.44 90 GLY A CA 1
ATOM 667 C C . GLY A 1 90 ? -8.555 -23.234 11.242 1 97.44 90 GLY A C 1
ATOM 668 O O . GLY A 1 90 ? -9.703 -23.625 11.414 1 97.44 90 GLY A O 1
ATOM 669 N N . PHE A 1 91 ? -8.25 -22.016 11.234 1 97.31 91 PHE A N 1
ATOM 670 C CA . PHE A 1 91 ? -9.25 -20.969 11.445 1 97.31 91 PHE A CA 1
ATOM 671 C C . PHE A 1 91 ? -10 -20.672 10.156 1 97.31 91 PHE A C 1
ATOM 673 O O . PHE A 1 91 ? -11.227 -20.531 10.164 1 97.31 91 PHE A O 1
ATOM 680 N N . PHE A 1 92 ? -9.352 -20.688 9.031 1 98.19 92 PHE A N 1
ATOM 681 C CA . PHE A 1 92 ? -9.93 -20.156 7.801 1 98.19 92 PHE A CA 1
ATOM 682 C C . PHE A 1 92 ? -10.547 -21.281 6.969 1 98.19 92 PHE A C 1
ATOM 684 O O . PHE A 1 92 ? -11.594 -21.109 6.348 1 98.19 92 PHE A O 1
ATOM 691 N N . ASN A 1 93 ? -9.977 -22.438 6.906 1 98.25 93 ASN A N 1
ATOM 692 C CA . ASN A 1 93 ? -10.398 -23.531 6.027 1 98.25 93 ASN A CA 1
ATOM 693 C C . ASN A 1 93 ? -11.844 -23.938 6.281 1 98.25 93 ASN A C 1
ATOM 695 O O . ASN A 1 93 ? -12.609 -24.141 5.34 1 98.25 93 ASN A O 1
ATOM 699 N N . PRO A 1 94 ? -12.289 -23.984 7.535 1 97.62 94 PRO A N 1
ATOM 700 C CA . PRO A 1 94 ? -13.672 -24.391 7.789 1 97.62 94 PRO A CA 1
ATOM 701 C C . PRO A 1 94 ? -14.688 -23.359 7.289 1 97.62 94 PRO A C 1
ATOM 703 O O . PRO A 1 94 ? -15.875 -23.672 7.152 1 97.62 94 PRO A O 1
ATOM 706 N N . MET A 1 95 ? -14.195 -22.219 7.012 1 97.56 95 MET A N 1
ATOM 707 C CA . MET A 1 95 ? -15.102 -21.172 6.566 1 97.56 95 MET A CA 1
ATOM 708 C C . MET A 1 95 ? -15.305 -21.219 5.055 1 97.56 95 MET A C 1
ATOM 710 O O . MET A 1 95 ? -16.188 -20.547 4.52 1 97.56 95 MET A O 1
ATOM 714 N N . ALA A 1 96 ? -14.523 -22.016 4.426 1 96.25 96 ALA A N 1
ATOM 715 C CA . ALA A 1 96 ? -14.578 -22.094 2.969 1 96.25 96 ALA A CA 1
ATOM 716 C C . ALA A 1 96 ? -15.93 -22.609 2.496 1 96.25 96 ALA A C 1
ATOM 718 O O . ALA A 1 96 ? -16.406 -23.641 2.963 1 96.25 96 ALA A O 1
ATOM 719 N N . GLY A 1 97 ? -16.531 -21.812 1.616 1 94.5 97 GLY A N 1
ATOM 720 C CA . GLY A 1 97 ? -17.797 -22.234 1.034 1 94.5 97 GLY A CA 1
ATOM 721 C C . GLY A 1 97 ? -19 -21.875 1.887 1 94.5 97 GLY A C 1
ATOM 722 O O . GLY A 1 97 ? -20.141 -22.141 1.506 1 94.5 97 GLY A O 1
ATOM 723 N N . ASN A 1 98 ? -18.797 -21.266 3.029 1 97.44 98 ASN A N 1
ATOM 724 C CA . ASN A 1 98 ? -19.891 -20.844 3.902 1 97.44 98 ASN A CA 1
ATOM 725 C C . ASN A 1 98 ? -20.625 -19.625 3.342 1 97.44 98 ASN A C 1
ATOM 727 O O . ASN A 1 98 ? -20.016 -18.562 3.152 1 97.44 98 ASN A O 1
ATOM 731 N N . PRO A 1 99 ? -21.875 -19.797 3.09 1 97.56 99 PRO A N 1
ATOM 732 C CA . PRO A 1 99 ? -22.609 -18.688 2.465 1 97.56 99 PRO A CA 1
ATOM 733 C C . PRO A 1 99 ? -22.625 -17.438 3.324 1 97.56 99 PRO A C 1
ATOM 735 O O . PRO A 1 99 ? -22.656 -16.312 2.793 1 97.56 99 PRO A O 1
ATOM 738 N N . VAL A 1 100 ? -22.641 -17.547 4.598 1 98 100 VAL A N 1
ATOM 739 C CA . VAL A 1 100 ? -22.641 -16.391 5.484 1 98 100 VAL A CA 1
ATOM 740 C C . VAL A 1 100 ? -21.328 -15.617 5.305 1 98 100 VAL A C 1
ATOM 742 O O . VAL A 1 100 ? -21.344 -14.391 5.219 1 98 100 VAL A O 1
ATOM 745 N N . VAL A 1 101 ? -20.219 -16.344 5.223 1 98 101 VAL A N 1
ATOM 746 C CA . VAL A 1 101 ? -18.922 -15.727 5.027 1 98 101 VAL A CA 1
ATOM 747 C C . VAL A 1 101 ? -18.859 -15.078 3.645 1 98 101 VAL A C 1
ATOM 749 O O . VAL A 1 101 ? -18.328 -13.977 3.494 1 98 101 VAL A O 1
ATOM 752 N N . ASP A 1 102 ? -19.422 -15.75 2.658 1 98.25 102 ASP A N 1
ATOM 753 C CA . ASP A 1 102 ? -1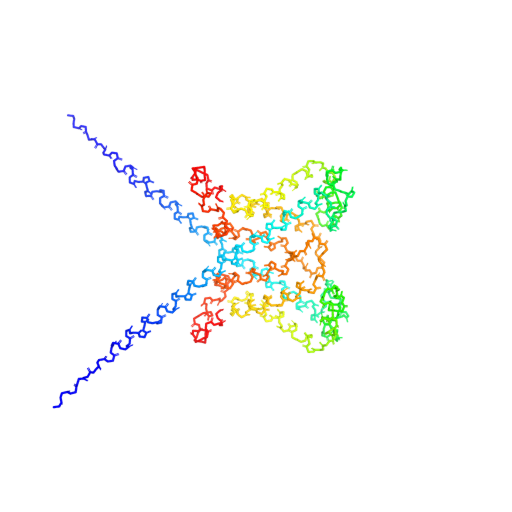9.469 -15.195 1.308 1 98.25 102 ASP A CA 1
ATOM 754 C C . ASP A 1 102 ? -20.172 -13.836 1.3 1 98.25 102 ASP A C 1
ATOM 756 O O . ASP A 1 102 ? -19.641 -12.875 0.736 1 98.25 102 ASP A O 1
ATOM 760 N N . TRP A 1 103 ? -21.328 -13.789 1.933 1 98.19 103 TRP A N 1
ATOM 761 C CA . TRP A 1 103 ? -22.094 -12.555 1.965 1 98.19 103 TRP A CA 1
ATOM 762 C C . TRP A 1 103 ? -21.344 -11.461 2.715 1 98.19 103 TRP A C 1
ATOM 764 O O . TRP A 1 103 ? -21.281 -10.32 2.258 1 98.19 103 TRP A O 1
ATOM 774 N N . LEU A 1 104 ? -20.797 -11.789 3.859 1 98 104 LEU A N 1
ATOM 775 C CA . LEU A 1 104 ? -20.078 -10.812 4.66 1 98 104 LEU A CA 1
ATOM 776 C C . LEU A 1 104 ? -18.891 -10.258 3.881 1 98 104 LEU A C 1
ATOM 778 O O . LEU A 1 104 ? -18.641 -9.047 3.889 1 98 104 LEU A O 1
ATOM 782 N N . PHE A 1 105 ? -18.219 -11.172 3.225 1 98.38 105 PHE A N 1
ATOM 783 C CA . PHE A 1 105 ? -17.031 -10.766 2.463 1 98.38 105 PHE A CA 1
ATOM 784 C C . PHE A 1 105 ? -17.422 -9.844 1.313 1 98.38 105 PHE A C 1
ATOM 786 O O . PHE A 1 105 ? -16.844 -8.766 1.154 1 98.38 105 PHE A O 1
ATOM 793 N N . MET A 1 106 ? -18.453 -10.203 0.575 1 98.44 106 MET A N 1
ATOM 794 C CA . MET A 1 106 ? -18.875 -9.438 -0.599 1 98.44 106 MET A CA 1
ATOM 795 C C . MET A 1 106 ? -19.422 -8.078 -0.194 1 98.44 106 MET A C 1
ATOM 797 O O . MET A 1 106 ? -19.125 -7.066 -0.825 1 98.44 106 MET A O 1
ATOM 801 N N . LEU A 1 107 ? -20.219 -8.031 0.838 1 98.06 107 LEU A N 1
ATOM 802 C CA . LEU A 1 107 ? -20.75 -6.77 1.328 1 98.06 107 LEU A CA 1
ATOM 803 C C . LEU A 1 107 ? -19.625 -5.875 1.852 1 98.06 107 LEU A C 1
ATOM 805 O O . LEU A 1 107 ? -19.672 -4.656 1.671 1 98.06 107 LEU A O 1
ATOM 809 N N . GLY A 1 108 ? -18.688 -6.496 2.508 1 98.06 108 GLY A N 1
ATOM 810 C CA . GLY A 1 108 ? -17.531 -5.738 2.961 1 98.06 108 GLY A CA 1
ATOM 811 C C . GLY A 1 108 ? -16.75 -5.094 1.825 1 98.06 108 GLY A C 1
ATOM 812 O O . GLY A 1 108 ? -16.438 -3.904 1.878 1 98.06 108 GLY A O 1
ATOM 813 N N . LEU A 1 109 ? -16.453 -5.895 0.789 1 98.5 109 LEU A N 1
ATOM 814 C CA . LEU A 1 109 ? -15.742 -5.367 -0.369 1 98.5 109 LEU A CA 1
ATOM 815 C C . LEU A 1 109 ? -16.484 -4.168 -0.96 1 98.5 109 LEU A C 1
ATOM 817 O O . LEU A 1 109 ? -15.867 -3.135 -1.24 1 98.5 109 LEU A O 1
ATOM 821 N N . LEU A 1 110 ? -17.781 -4.328 -1.118 1 98.31 110 LEU A N 1
ATOM 822 C CA . LEU A 1 110 ? -18.594 -3.299 -1.75 1 98.31 110 LEU A CA 1
ATOM 823 C C . LEU A 1 110 ? -18.656 -2.043 -0.886 1 98.31 110 LEU A C 1
ATOM 825 O O . LEU A 1 110 ? -18.375 -0.941 -1.363 1 98.31 110 LEU A O 1
ATOM 829 N N . CYS A 1 111 ? -19.016 -2.211 0.381 1 98.12 111 CYS A N 1
ATOM 830 C CA . CYS A 1 111 ? -19.234 -1.073 1.266 1 98.12 111 CYS A CA 1
ATOM 831 C C . CYS A 1 111 ? -17.938 -0.325 1.531 1 98.12 111 CYS A C 1
ATOM 833 O O . CYS A 1 111 ? -17.906 0.906 1.49 1 98.12 111 CYS A O 1
ATOM 835 N N . ILE A 1 112 ? -16.875 -1.051 1.773 1 97.75 112 ILE A N 1
ATOM 836 C CA . ILE A 1 112 ? -15.578 -0.411 1.999 1 97.75 112 ILE A CA 1
ATOM 837 C C . ILE A 1 112 ? -15.141 0.333 0.738 1 97.75 112 ILE A C 1
ATOM 839 O O . ILE A 1 112 ? -14.75 1.5 0.803 1 97.75 112 ILE A O 1
ATOM 843 N N . GLY A 1 113 ? -15.227 -0.369 -0.417 1 98.38 113 GLY A N 1
ATOM 844 C CA . GLY A 1 113 ? -14.852 0.241 -1.683 1 98.38 113 GLY A CA 1
ATOM 845 C C . GLY A 1 113 ? -15.633 1.505 -1.99 1 98.38 113 GLY A C 1
ATOM 846 O O . GLY A 1 113 ? -15.055 2.518 -2.389 1 98.38 113 GLY A O 1
ATOM 847 N N . LEU A 1 114 ? -16.906 1.485 -1.803 1 97.62 114 LEU A N 1
ATOM 848 C CA . LEU A 1 114 ? -17.766 2.641 -2.082 1 97.62 114 LEU A CA 1
ATOM 849 C C . LEU A 1 114 ? -17.453 3.787 -1.129 1 97.62 114 LEU A C 1
ATOM 851 O O . LEU A 1 114 ? -17.391 4.949 -1.545 1 97.62 114 LEU A O 1
ATOM 855 N N . ALA A 1 115 ? -17.328 3.428 0.106 1 95.81 115 ALA A N 1
ATOM 856 C CA . ALA A 1 115 ? -16.984 4.453 1.092 1 95.81 115 ALA A CA 1
ATOM 857 C C . ALA A 1 115 ? -15.68 5.152 0.736 1 95.81 115 ALA A C 1
ATOM 859 O O . ALA A 1 115 ? -15.602 6.383 0.771 1 95.81 115 ALA A O 1
ATOM 860 N N . LEU A 1 116 ? -14.695 4.414 0.381 1 96.81 116 LEU A N 1
ATOM 861 C CA . LEU A 1 116 ? -13.406 4.98 0.011 1 96.81 116 LEU A CA 1
ATOM 862 C C . LEU A 1 116 ? -13.516 5.785 -1.28 1 96.81 116 LEU A C 1
ATOM 864 O O . LEU A 1 116 ? -12.922 6.859 -1.399 1 96.81 116 LEU A O 1
ATOM 868 N N . ALA A 1 117 ? -14.242 5.266 -2.223 1 96.75 117 ALA A N 1
ATOM 869 C CA . ALA A 1 117 ? -14.398 5.945 -3.506 1 96.75 117 ALA A CA 1
ATOM 870 C C . ALA A 1 117 ? -15.07 7.301 -3.332 1 96.75 117 ALA A C 1
ATOM 872 O O . ALA A 1 117 ? -14.641 8.297 -3.92 1 96.75 117 ALA A O 1
ATOM 873 N N . LEU A 1 118 ? -16.031 7.352 -2.508 1 94.94 118 LEU A N 1
ATOM 874 C CA . LEU A 1 118 ? -16.828 8.562 -2.336 1 94.94 118 LEU A CA 1
ATOM 875 C C . LEU A 1 118 ? -16.234 9.453 -1.254 1 94.94 118 LEU A C 1
ATOM 877 O O . LEU A 1 118 ? -16.516 10.656 -1.206 1 94.94 118 LEU A O 1
ATOM 881 N N . GLY A 1 119 ? -15.508 8.867 -0.377 1 92.12 119 GLY A N 1
ATOM 882 C CA . GLY A 1 119 ? -14.93 9.617 0.727 1 92.12 119 GLY A CA 1
ATOM 883 C C . GLY A 1 119 ? -15.906 9.852 1.863 1 92.12 119 GLY A C 1
ATOM 884 O O . GLY A 1 119 ? -15.82 10.867 2.555 1 92.12 119 GLY A O 1
ATOM 885 N N . ILE A 1 120 ? -16.828 8.961 2.021 1 89.94 120 ILE A N 1
ATOM 886 C CA . ILE A 1 120 ? -17.828 9.094 3.084 1 89.94 120 ILE A CA 1
ATOM 887 C C . ILE A 1 120 ? -17.688 7.938 4.074 1 89.94 120 ILE A C 1
ATOM 889 O O . ILE A 1 120 ? -17.406 6.805 3.674 1 89.94 120 ILE A O 1
ATOM 893 N N . GLY A 1 121 ? -17.875 8.312 5.383 1 90.31 121 GLY A N 1
ATOM 894 C CA . GLY A 1 121 ? -17.766 7.277 6.398 1 90.31 121 GLY A CA 1
ATOM 895 C C . GLY A 1 121 ? -16.391 6.66 6.477 1 90.31 121 GLY A C 1
ATOM 896 O O . GLY A 1 121 ? -16.25 5.438 6.574 1 90.31 121 GLY A O 1
ATOM 897 N N . MET A 1 122 ? -15.43 7.453 6.402 1 87.62 122 MET A N 1
ATOM 898 C CA . MET A 1 122 ? -14.039 7.02 6.246 1 87.62 122 MET A CA 1
ATOM 899 C C . MET A 1 122 ? -13.562 6.273 7.488 1 87.62 122 MET A C 1
ATOM 901 O O . MET A 1 122 ? -12.82 5.297 7.383 1 87.62 122 MET A O 1
ATOM 905 N N . ARG A 1 123 ? -13.953 6.672 8.594 1 90.62 123 ARG A N 1
ATOM 906 C CA . ARG A 1 123 ? -13.477 6.035 9.812 1 90.62 123 ARG A CA 1
ATOM 907 C C . ARG A 1 123 ? -13.992 4.602 9.922 1 90.62 123 ARG A C 1
ATOM 909 O O . ARG A 1 123 ? -13.227 3.686 10.227 1 90.62 123 ARG A O 1
ATOM 916 N N . ILE A 1 124 ? -15.25 4.395 9.578 1 91.88 124 ILE A N 1
ATOM 917 C CA . ILE A 1 124 ? -15.844 3.062 9.602 1 91.88 124 ILE A CA 1
ATOM 918 C C . ILE A 1 124 ? -15.227 2.209 8.492 1 91.88 124 ILE A C 1
ATOM 920 O O . ILE A 1 124 ? -14.859 1.054 8.719 1 91.88 124 ILE A O 1
ATOM 924 N N . ALA A 1 125 ? -15.133 2.842 7.332 1 92.44 125 ALA A N 1
ATOM 925 C CA . ALA A 1 125 ? -14.531 2.139 6.203 1 92.44 125 ALA A CA 1
ATOM 926 C C . ALA A 1 125 ? -13.094 1.735 6.508 1 92.44 125 ALA A C 1
ATOM 928 O O . ALA A 1 125 ? -12.664 0.63 6.168 1 92.44 125 ALA A O 1
ATOM 929 N N . ALA A 1 126 ? -12.414 2.633 7.137 1 93.69 126 ALA A N 1
ATOM 930 C CA . ALA A 1 126 ? -11.031 2.344 7.492 1 93.69 126 ALA A CA 1
ATOM 931 C C . ALA A 1 126 ? -10.953 1.211 8.516 1 93.69 126 ALA A C 1
ATOM 933 O O . ALA A 1 126 ? -10.117 0.313 8.391 1 93.69 126 ALA A O 1
ATOM 934 N N . GLY A 1 127 ? -11.781 1.216 9.531 1 95.94 127 GLY A N 1
ATOM 935 C CA . GLY A 1 127 ? -11.812 0.14 10.508 1 95.94 127 GLY A CA 1
ATOM 936 C C . GLY A 1 127 ? -12.148 -1.21 9.898 1 95.94 127 GLY A C 1
ATOM 937 O O . GLY A 1 127 ? -11.422 -2.188 10.109 1 95.94 127 GLY A O 1
ATOM 938 N N . ALA A 1 128 ? -13.211 -1.232 9.18 1 96.94 128 ALA A N 1
ATOM 939 C CA . ALA A 1 128 ? -13.648 -2.467 8.531 1 96.94 128 ALA A CA 1
ATOM 940 C C . ALA A 1 128 ? -12.641 -2.932 7.492 1 96.94 128 ALA A C 1
ATOM 942 O O . ALA A 1 128 ? -12.32 -4.121 7.41 1 96.94 128 ALA A O 1
ATOM 943 N N . GLY A 1 129 ? -12.172 -1.975 6.715 1 97.88 129 GLY A N 1
ATOM 944 C CA . GLY A 1 129 ? -11.172 -2.299 5.703 1 97.88 129 GLY A CA 1
ATOM 945 C C . GLY A 1 129 ? -9.875 -2.809 6.293 1 97.88 129 GLY A C 1
ATOM 946 O O . GLY A 1 129 ? -9.312 -3.801 5.816 1 97.88 129 GLY A O 1
ATOM 947 N N . ALA A 1 130 ? -9.414 -2.109 7.309 1 98.12 130 ALA A N 1
ATOM 948 C CA . ALA A 1 130 ? -8.195 -2.555 7.984 1 98.12 130 ALA A CA 1
ATOM 949 C C . ALA A 1 130 ? -8.375 -3.959 8.555 1 98.12 130 ALA A C 1
ATOM 951 O O . ALA A 1 130 ? -7.473 -4.797 8.453 1 98.12 130 ALA A O 1
ATOM 952 N N . LEU A 1 131 ? -9.5 -4.184 9.117 1 97.94 131 LEU A N 1
ATOM 953 C CA . LEU A 1 131 ? -9.773 -5.504 9.672 1 97.94 131 LEU A CA 1
ATOM 954 C C . LEU A 1 131 ? -9.766 -6.566 8.578 1 97.94 131 LEU A C 1
ATOM 956 O O . LEU A 1 131 ? -9.133 -7.613 8.727 1 97.94 131 LEU A O 1
ATOM 960 N N . LEU A 1 132 ? -10.453 -6.34 7.539 1 98.19 132 LEU A N 1
ATOM 961 C CA . LEU A 1 132 ? -10.5 -7.285 6.426 1 98.19 132 LEU A CA 1
ATOM 962 C C . LEU A 1 132 ? -9.102 -7.547 5.879 1 98.19 132 LEU A C 1
ATOM 964 O O . LEU A 1 132 ? -8.719 -8.703 5.66 1 98.19 132 LEU A O 1
ATOM 968 N N . LEU A 1 133 ? -8.336 -6.508 5.699 1 98.56 133 LEU A N 1
ATOM 969 C CA . LEU A 1 133 ? -6.984 -6.637 5.164 1 98.56 133 LEU A CA 1
ATOM 970 C C . LEU A 1 133 ? -6.078 -7.383 6.141 1 98.56 133 LEU A C 1
ATOM 972 O O . LEU A 1 133 ? -5.219 -8.164 5.727 1 98.56 133 LEU A O 1
ATOM 976 N N . LEU A 1 134 ? -6.266 -7.133 7.422 1 97.94 134 LEU A N 1
ATOM 977 C CA . LEU A 1 134 ? -5.496 -7.859 8.43 1 97.94 134 LEU A CA 1
ATOM 978 C C . LEU A 1 134 ? -5.832 -9.344 8.398 1 97.94 134 LEU A C 1
ATOM 980 O O . LEU A 1 134 ? -4.949 -10.188 8.547 1 97.94 134 LEU A O 1
ATOM 984 N N . LEU A 1 135 ? -7.078 -9.648 8.266 1 97.88 135 LEU A N 1
ATOM 985 C CA . LEU A 1 135 ? -7.484 -11.047 8.156 1 97.88 135 LEU A CA 1
ATOM 986 C C . LEU A 1 135 ? -6.887 -11.688 6.91 1 97.88 135 LEU A C 1
ATOM 988 O O . LEU A 1 135 ? -6.441 -12.836 6.949 1 97.88 135 LEU A O 1
ATOM 992 N N . MET A 1 136 ? -6.926 -10.977 5.824 1 97.25 136 MET A N 1
ATOM 993 C CA . MET A 1 136 ? -6.324 -11.492 4.602 1 97.25 136 MET A CA 1
ATOM 994 C C . MET A 1 136 ? -4.816 -11.672 4.77 1 97.25 136 MET A C 1
ATOM 996 O O . MET A 1 136 ? -4.234 -12.609 4.219 1 97.25 136 MET A O 1
ATOM 1000 N N . TRP A 1 137 ? -4.176 -10.742 5.512 1 97.62 137 TRP A N 1
ATOM 1001 C CA . TRP A 1 137 ? -2.764 -10.883 5.844 1 97.62 137 TRP A CA 1
ATOM 1002 C C . TRP A 1 137 ? -2.516 -12.156 6.637 1 97.62 137 TRP A C 1
ATOM 1004 O O .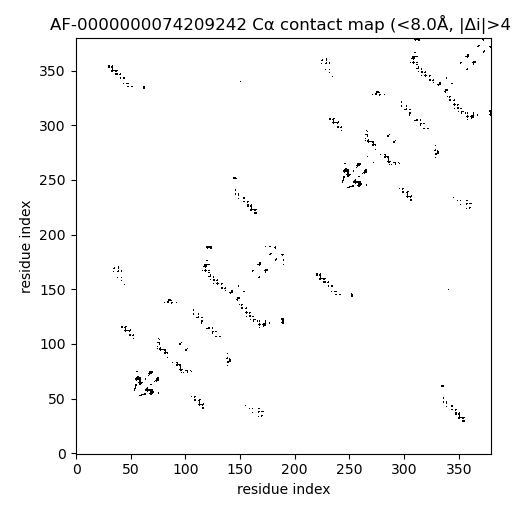 TRP A 1 137 ? -1.601 -12.922 6.324 1 97.62 137 TRP A O 1
ATOM 1014 N N . MET A 1 138 ? -3.34 -12.438 7.629 1 97.81 138 MET A N 1
ATOM 1015 C CA . MET A 1 138 ? -3.225 -13.664 8.414 1 97.81 138 MET A CA 1
ATOM 1016 C C . MET A 1 138 ? -3.365 -14.891 7.52 1 97.81 138 MET A C 1
ATOM 1018 O O . MET A 1 138 ? -2.621 -15.859 7.668 1 97.81 138 MET A O 1
ATOM 1022 N N . ALA A 1 139 ? -4.238 -14.828 6.605 1 97.12 139 ALA A N 1
ATOM 1023 C CA . ALA A 1 139 ? -4.516 -15.945 5.711 1 97.12 139 ALA A CA 1
ATOM 1024 C C . ALA A 1 139 ? -3.367 -16.156 4.73 1 97.12 139 ALA A C 1
ATOM 1026 O O . ALA A 1 139 ? -3.227 -17.25 4.164 1 97.12 139 ALA A O 1
ATOM 1027 N N . SER A 1 140 ? -2.613 -15.156 4.559 1 96.75 140 SER A N 1
ATOM 1028 C CA . SER A 1 140 ? -1.557 -15.234 3.555 1 96.75 140 SER A CA 1
ATOM 1029 C C . SER A 1 140 ? -0.267 -15.789 4.152 1 96.75 140 SER A C 1
ATOM 1031 O O . SER A 1 140 ? 0.671 -16.109 3.422 1 96.75 140 SER A O 1
ATOM 1033 N N . LEU A 1 141 ? -0.216 -16.016 5.469 1 96 141 LEU A N 1
ATOM 1034 C CA . LEU A 1 141 ? 0.996 -16.5 6.125 1 96 141 LEU A CA 1
ATOM 1035 C C . LEU A 1 141 ? 1.144 -18 5.969 1 96 141 LEU A C 1
ATOM 1037 O O . LEU A 1 141 ? 0.167 -18.75 6.098 1 96 141 LEU A O 1
ATOM 1041 N N . PRO A 1 142 ? 2.408 -18.375 5.844 1 95.56 142 PRO A N 1
ATOM 1042 C CA . PRO A 1 142 ? 3.633 -17.594 5.641 1 95.56 142 PRO A CA 1
ATOM 1043 C C . PRO A 1 142 ? 3.711 -16.969 4.25 1 95.56 142 PRO A C 1
ATOM 1045 O O . PRO A 1 142 ? 3.09 -17.469 3.309 1 95.56 142 PRO A O 1
ATOM 1048 N N . LEU A 1 143 ? 4.453 -15.875 4.109 1 95.19 143 LEU A N 1
ATOM 1049 C CA . LEU A 1 143 ? 4.566 -15.148 2.85 1 95.19 143 LEU A CA 1
ATOM 1050 C C . LEU A 1 143 ? 5.695 -15.711 1.996 1 95.19 143 LEU A C 1
ATOM 1052 O O . LEU A 1 143 ? 6.684 -16.234 2.527 1 95.19 143 LEU A O 1
ATOM 1056 N N . ALA A 1 144 ? 5.562 -15.562 0.749 1 91 144 ALA A N 1
ATOM 1057 C CA . ALA A 1 144 ? 6.504 -16.156 -0.197 1 91 144 ALA A CA 1
ATOM 1058 C C . ALA A 1 144 ? 7.762 -15.297 -0.321 1 91 144 ALA A C 1
ATOM 1060 O O . ALA A 1 144 ? 8.859 -15.82 -0.552 1 91 144 ALA A O 1
ATOM 1061 N N . VAL A 1 145 ? 7.664 -13.961 -0.125 1 92.88 145 VAL A N 1
ATOM 1062 C CA . VAL A 1 145 ? 8.789 -13.133 -0.544 1 92.88 145 VAL A CA 1
ATOM 1063 C C . VAL A 1 145 ? 9.273 -12.289 0.634 1 92.88 145 VAL A C 1
ATOM 1065 O O . VAL A 1 145 ? 10.305 -11.617 0.541 1 92.88 145 VAL A O 1
ATOM 1068 N N . ASN A 1 146 ? 8.594 -12.297 1.723 1 96.75 146 ASN A N 1
ATOM 1069 C CA . ASN A 1 146 ? 8.891 -11.523 2.918 1 96.75 146 ASN A CA 1
ATOM 1070 C C . ASN A 1 146 ? 8.469 -12.258 4.188 1 96.75 146 ASN A C 1
ATOM 1072 O O . ASN A 1 146 ? 7.492 -13.008 4.176 1 96.75 146 ASN A O 1
ATOM 1076 N N . PRO A 1 147 ? 9.211 -12 5.238 1 95.19 147 PRO A N 1
ATOM 1077 C CA . PRO A 1 147 ? 8.852 -12.75 6.445 1 95.19 147 PRO A CA 1
ATOM 1078 C C . PRO A 1 147 ? 7.492 -12.344 7.008 1 95.19 147 PRO A C 1
ATOM 1080 O O . PRO A 1 147 ? 6.762 -13.18 7.539 1 95.19 147 PRO A O 1
ATOM 1083 N N . PHE A 1 148 ? 7.102 -11.055 6.898 1 95.38 148 PHE A N 1
ATOM 1084 C CA . PHE A 1 148 ? 5.812 -10.781 7.52 1 95.38 148 PHE A CA 1
ATOM 1085 C C . PHE A 1 148 ? 5.129 -9.594 6.852 1 95.38 148 PHE A C 1
ATOM 1087 O O . PHE A 1 148 ? 3.949 -9.336 7.094 1 95.38 148 PHE A O 1
ATOM 1094 N N . VAL A 1 149 ? 5.777 -8.867 5.969 1 97.69 149 VAL A N 1
ATOM 1095 C CA . VAL A 1 149 ? 5.156 -7.684 5.387 1 97.69 149 VAL A CA 1
ATOM 1096 C C . VAL A 1 149 ? 4.609 -8.016 4 1 97.69 149 VAL A C 1
ATOM 1098 O O . VAL A 1 149 ? 5.324 -8.562 3.158 1 97.69 149 VAL A O 1
ATOM 1101 N N . ASP A 1 150 ? 3.375 -7.68 3.787 1 97.06 150 ASP A N 1
ATOM 1102 C CA . ASP A 1 150 ? 2.797 -7.73 2.447 1 97.06 150 ASP A CA 1
ATOM 1103 C C . ASP A 1 150 ? 1.856 -6.551 2.211 1 97.06 150 ASP A C 1
ATOM 1105 O O . ASP A 1 150 ? 1.759 -5.652 3.049 1 97.06 150 ASP A O 1
ATOM 1109 N N . ASP A 1 151 ? 1.262 -6.465 1.128 1 96.81 151 ASP A N 1
ATOM 1110 C CA . ASP A 1 151 ? 0.457 -5.309 0.748 1 96.81 151 ASP A CA 1
ATOM 1111 C C . ASP A 1 151 ? -0.769 -5.172 1.648 1 96.81 151 ASP A C 1
ATOM 1113 O O . ASP A 1 151 ? -1.242 -4.062 1.896 1 96.81 151 ASP A O 1
ATOM 1117 N N . HIS A 1 152 ? -1.315 -6.367 2.131 1 98.19 152 HIS A N 1
ATOM 1118 C CA . HIS A 1 152 ? -2.477 -6.289 3.01 1 98.19 152 HIS A CA 1
ATOM 1119 C C . HIS A 1 152 ? -2.145 -5.539 4.297 1 98.19 152 HIS A C 1
ATOM 1121 O O . HIS A 1 152 ? -2.902 -4.664 4.723 1 98.19 152 HIS A O 1
ATOM 1127 N N . LEU A 1 153 ? -1 -5.902 4.785 1 98.19 153 LEU A N 1
ATOM 1128 C CA . LEU A 1 153 ? -0.585 -5.262 6.027 1 98.19 153 LEU A CA 1
ATOM 1129 C C . LEU A 1 153 ? -0.333 -3.773 5.812 1 98.19 153 LEU A C 1
ATOM 1131 O O . LEU A 1 153 ? -0.803 -2.941 6.59 1 98.19 153 LEU A O 1
ATOM 1135 N N . ILE A 1 154 ? 0.391 -3.441 4.781 1 98.38 154 ILE A N 1
ATOM 1136 C CA . ILE A 1 154 ? 0.698 -2.049 4.48 1 98.38 154 ILE A CA 1
ATOM 1137 C C . ILE A 1 154 ? -0.598 -1.27 4.266 1 98.38 154 ILE A C 1
ATOM 1139 O O . ILE A 1 154 ? -0.808 -0.219 4.875 1 98.38 154 ILE A O 1
ATOM 1143 N N . ASN A 1 155 ? -1.488 -1.781 3.449 1 98.56 155 ASN A N 1
ATOM 1144 C CA . ASN A 1 155 ? -2.723 -1.078 3.117 1 98.56 155 ASN A CA 1
ATOM 1145 C C . ASN A 1 155 ? -3.633 -0.937 4.336 1 98.56 155 ASN A C 1
ATOM 1147 O O . ASN A 1 155 ? -4.363 0.048 4.457 1 98.56 155 ASN A O 1
ATOM 1151 N N . ALA A 1 156 ? -3.615 -1.923 5.254 1 98.5 156 ALA A N 1
ATOM 1152 C CA . ALA A 1 156 ? -4.391 -1.799 6.484 1 98.5 156 ALA A CA 1
ATOM 1153 C C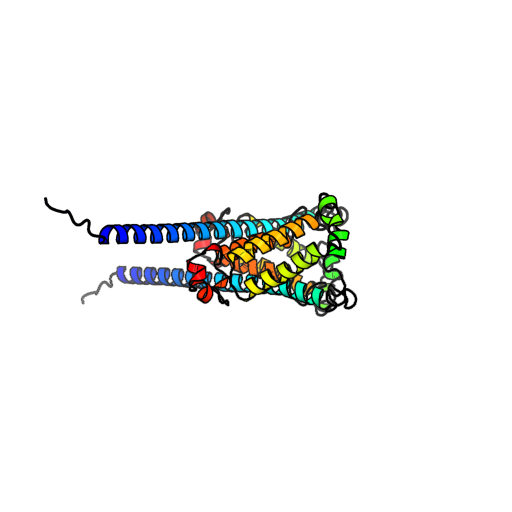 . ALA A 1 156 ? -3.98 -0.556 7.27 1 98.5 156 ALA A C 1
ATOM 1155 O O . ALA A 1 156 ? -4.832 0.224 7.703 1 98.5 156 ALA A O 1
ATOM 1156 N N . VAL A 1 157 ? -2.711 -0.335 7.371 1 98.06 157 VAL A N 1
ATOM 1157 C CA . VAL A 1 157 ? -2.211 0.814 8.117 1 98.06 157 VAL A CA 1
ATOM 1158 C C . VAL A 1 157 ? -2.445 2.094 7.32 1 98.06 157 VAL A C 1
ATOM 1160 O O . VAL A 1 157 ? -2.771 3.139 7.891 1 98.06 157 VAL A O 1
ATOM 1163 N N . VAL A 1 158 ? -2.291 2.021 6.035 1 98 158 VAL A N 1
ATOM 1164 C CA . VAL A 1 158 ? -2.557 3.16 5.164 1 98 158 VAL A CA 1
ATOM 1165 C C . VAL A 1 158 ? -3.988 3.648 5.371 1 98 158 VAL A C 1
ATOM 1167 O O . VAL A 1 158 ? -4.23 4.852 5.496 1 98 158 VAL A O 1
ATOM 1170 N N . LEU A 1 159 ? -4.926 2.709 5.477 1 97.69 159 LEU A N 1
ATOM 1171 C CA . LEU A 1 159 ? -6.328 3.08 5.629 1 97.69 159 LEU A CA 1
ATOM 1172 C C . LEU A 1 159 ? -6.547 3.842 6.934 1 97.69 159 LEU A C 1
ATOM 1174 O O . LEU A 1 159 ? -7.293 4.824 6.965 1 97.69 159 LEU A O 1
ATOM 1178 N N . ILE A 1 160 ? -5.914 3.412 7.938 1 96.38 160 ILE A N 1
ATOM 1179 C CA . ILE A 1 160 ? -6.012 4.094 9.227 1 96.38 160 ILE A CA 1
ATOM 1180 C C . ILE A 1 160 ? -5.473 5.516 9.094 1 96.38 160 ILE A C 1
ATOM 1182 O O . ILE A 1 160 ? -6.102 6.469 9.562 1 96.38 160 ILE A O 1
ATOM 1186 N N . GLY A 1 161 ? -4.348 5.66 8.445 1 95.94 161 GLY A N 1
ATOM 1187 C CA . GLY A 1 161 ? -3.775 6.98 8.219 1 95.94 161 GLY A CA 1
ATOM 1188 C C . GLY A 1 161 ? -4.66 7.875 7.379 1 95.94 161 GLY A C 1
ATOM 1189 O O . GLY A 1 161 ? -4.801 9.07 7.664 1 95.94 161 GLY A O 1
ATOM 1190 N N . LEU A 1 162 ? -5.227 7.34 6.344 1 94.88 162 LEU A N 1
ATOM 1191 C CA . LEU A 1 162 ? -6.074 8.117 5.449 1 94.88 162 LEU A CA 1
ATOM 1192 C C . LEU A 1 162 ? -7.293 8.664 6.191 1 94.88 162 LEU A C 1
ATOM 1194 O O . LEU A 1 162 ? -7.688 9.812 5.988 1 94.88 162 LEU A O 1
ATOM 1198 N N . ALA A 1 163 ? -7.902 7.797 7.035 1 92.38 163 ALA A N 1
ATOM 1199 C CA . ALA A 1 163 ? -9.055 8.242 7.809 1 92.38 163 ALA A CA 1
ATOM 1200 C C . ALA A 1 163 ? -8.672 9.375 8.766 1 92.38 163 ALA A C 1
ATOM 1202 O O . ALA A 1 163 ? -9.383 10.375 8.859 1 92.38 163 ALA A O 1
ATOM 1203 N N . ALA A 1 164 ? -7.543 9.211 9.375 1 90.25 164 ALA A N 1
ATOM 1204 C CA . ALA A 1 164 ? -7.086 10.211 10.336 1 90.25 164 ALA A CA 1
ATOM 1205 C C . ALA A 1 164 ? -6.68 11.508 9.633 1 90.25 164 ALA A C 1
ATOM 1207 O O . ALA A 1 164 ? -6.777 12.594 10.203 1 90.25 164 ALA A O 1
ATOM 1208 N N . PHE A 1 165 ? -6.238 11.352 8.391 1 88.06 165 PHE A N 1
ATOM 1209 C CA . PHE A 1 165 ? -5.785 12.484 7.59 1 88.06 165 PHE A CA 1
ATOM 1210 C C . PHE A 1 165 ? -6.957 13.148 6.875 1 88.06 165 PHE A C 1
ATOM 1212 O O . PHE A 1 165 ? -6.781 14.156 6.191 1 88.06 165 PHE A O 1
ATOM 1219 N N . LEU A 1 166 ? -8.188 12.648 7.035 1 84.19 166 LEU A N 1
ATOM 1220 C CA . LEU A 1 166 ? -9.391 13.164 6.395 1 84.19 166 LEU A CA 1
ATOM 1221 C C . LEU A 1 166 ? -9.234 13.188 4.875 1 84.19 166 LEU A C 1
ATOM 1223 O O . LEU A 1 166 ? -9.609 14.164 4.223 1 84.19 166 LEU A O 1
ATOM 1227 N N . ALA A 1 167 ? -8.633 12.18 4.445 1 83.88 167 ALA A N 1
ATOM 1228 C CA . ALA A 1 167 ? -8.344 12.078 3.016 1 83.88 167 ALA A CA 1
ATOM 1229 C C . ALA A 1 167 ? -9.625 12.031 2.195 1 83.88 167 ALA A C 1
ATOM 1231 O O . ALA A 1 167 ? -9.602 12.227 0.978 1 83.88 167 ALA A O 1
ATOM 1232 N N . GLY A 1 168 ? -10.727 11.836 2.76 1 83.25 168 GLY A N 1
ATOM 1233 C CA . GLY A 1 168 ? -12.008 11.852 2.076 1 83.25 168 GLY A CA 1
ATOM 1234 C C . GLY A 1 168 ? -12.438 13.242 1.63 1 83.25 168 GLY A C 1
ATOM 1235 O O . GLY A 1 168 ? -13.32 13.383 0.781 1 83.25 168 GLY A O 1
ATOM 1236 N N . ASP A 1 169 ? -11.797 14.18 2.213 1 83.06 169 ASP A N 1
ATOM 1237 C CA . ASP A 1 169 ? -12.188 15.555 1.923 1 83.06 169 ASP A CA 1
ATOM 1238 C C . ASP A 1 169 ? -11.641 16.016 0.57 1 83.06 169 ASP A C 1
ATOM 1240 O O . ASP A 1 169 ? -12.227 16.875 -0.085 1 83.06 169 ASP A O 1
ATOM 1244 N N . THR A 1 170 ? -10.531 15.383 0.258 1 83.38 170 THR A N 1
ATOM 1245 C CA . THR A 1 170 ? -9.914 15.719 -1.022 1 83.38 170 THR A CA 1
ATOM 1246 C C . THR A 1 170 ? -10.328 14.711 -2.096 1 83.38 170 THR A C 1
ATOM 1248 O O . THR A 1 170 ? -10.148 13.508 -1.922 1 83.38 170 THR A O 1
ATOM 1251 N N . ALA A 1 171 ? -10.938 15.305 -3.256 1 85.56 171 ALA A N 1
ATOM 1252 C CA . ALA A 1 171 ? -11.406 14.469 -4.359 1 85.56 171 ALA A CA 1
ATOM 1253 C C . ALA A 1 171 ? -12.461 13.477 -3.881 1 85.56 171 ALA A C 1
ATOM 1255 O O . ALA A 1 171 ? -12.453 12.312 -4.289 1 85.56 171 ALA A O 1
ATOM 1256 N N . GLY A 1 172 ? -13.195 13.906 -2.887 1 83.5 172 GLY A N 1
ATOM 1257 C CA . GLY A 1 172 ? -14.289 13.125 -2.322 1 83.5 172 GLY A CA 1
ATOM 1258 C C . GLY A 1 172 ? -15.383 13.977 -1.711 1 83.5 172 GLY A C 1
ATOM 1259 O O . GLY A 1 172 ? -15.328 15.203 -1.783 1 83.5 172 GLY A O 1
ATOM 1260 N N . LEU A 1 173 ? -16.359 13.289 -1.146 1 83.62 173 LEU A N 1
ATOM 1261 C CA . LEU A 1 173 ? -17.516 13.977 -0.583 1 83.62 173 LEU A CA 1
ATOM 1262 C C . LEU A 1 173 ? -17.391 14.102 0.933 1 83.62 173 LEU A C 1
ATOM 1264 O O . LEU A 1 173 ? -18.391 14.289 1.63 1 83.62 173 LEU A O 1
ATOM 1268 N N . GLY A 1 174 ? -16.234 13.922 1.363 1 80.56 174 GLY A N 1
ATOM 1269 C CA . GLY A 1 174 ? -16 13.93 2.799 1 80.56 174 GLY A CA 1
ATOM 1270 C C . GLY A 1 174 ? -16.422 15.227 3.465 1 80.56 174 GLY A C 1
ATOM 1271 O O . GLY A 1 174 ? -17 15.211 4.551 1 80.56 174 GLY A O 1
ATOM 1272 N N . ARG A 1 175 ? -16.125 16.297 2.801 1 79.94 175 ARG A N 1
ATOM 1273 C CA . ARG A 1 175 ? -16.484 17.594 3.365 1 79.94 175 ARG A CA 1
ATOM 1274 C C . ARG A 1 175 ? -18 17.766 3.453 1 79.94 175 ARG A C 1
ATOM 1276 O O . ARG A 1 175 ? -18.531 18.172 4.488 1 79.94 175 ARG A O 1
ATOM 1283 N N . TRP A 1 176 ? -18.641 17.484 2.361 1 79.5 176 TRP A N 1
ATOM 1284 C CA . TRP A 1 176 ? -20.109 17.531 2.332 1 79.5 176 TRP A CA 1
ATOM 1285 C C . TRP A 1 176 ? -20.703 16.578 3.375 1 79.5 176 TRP A C 1
ATOM 1287 O O . TRP A 1 176 ? -21.609 16.969 4.113 1 79.5 176 TRP A O 1
ATOM 1297 N N . TRP A 1 177 ? -20.125 15.422 3.486 1 79.56 177 TRP A N 1
ATOM 1298 C CA . TRP A 1 177 ? -20.578 14.391 4.418 1 79.56 177 TRP A CA 1
ATOM 1299 C C . TRP A 1 177 ? -20.391 14.844 5.859 1 79.56 177 TRP A C 1
ATOM 1301 O O . TRP A 1 177 ? -21.266 14.617 6.703 1 79.56 177 TRP A O 1
ATOM 1311 N N . SER A 1 178 ? -19.359 15.516 6.117 1 78.56 178 SER A N 1
ATOM 1312 C CA . SER A 1 178 ? -19.062 15.93 7.48 1 78.56 178 SER A CA 1
ATOM 1313 C C . SER A 1 178 ? -20.031 17 7.965 1 78.56 178 SER A C 1
ATOM 1315 O O . SER A 1 178 ? -20.188 17.219 9.172 1 78.56 178 SER A O 1
ATOM 1317 N N . GLN A 1 179 ? -20.734 17.641 7.043 1 76.56 179 GLN A N 1
ATOM 1318 C CA . GLN A 1 179 ? -21.641 18.719 7.383 1 76.56 179 GLN A CA 1
ATOM 1319 C C . GLN A 1 179 ? -23.047 18.203 7.625 1 76.56 179 GLN A C 1
ATOM 1321 O O . GLN A 1 179 ? -23.938 18.953 8.047 1 76.56 179 GLN A O 1
ATOM 1326 N N . ARG A 1 180 ? -23.172 16.984 7.371 1 72.88 180 ARG A N 1
ATOM 1327 C CA . ARG A 1 180 ? -24.5 16.422 7.605 1 72.88 180 ARG A CA 1
ATOM 1328 C C . ARG A 1 180 ? -24.766 16.281 9.102 1 72.88 180 ARG A C 1
ATOM 1330 O O . ARG A 1 180 ? -23.844 16.062 9.891 1 72.88 180 ARG A O 1
ATOM 1337 N N . ARG A 1 181 ? -26.062 16.391 9.492 1 72.5 181 ARG A N 1
ATOM 1338 C CA . ARG A 1 181 ? -26.484 16.344 10.891 1 72.5 181 ARG A CA 1
ATOM 1339 C C . ARG A 1 181 ? -26.094 15.023 11.539 1 72.5 181 ARG A C 1
ATOM 1341 O O . ARG A 1 181 ? -25.672 14.992 12.703 1 72.5 181 ARG A O 1
ATOM 1348 N N . MET A 1 182 ? -26.266 14.039 10.781 1 70.38 182 MET A N 1
ATOM 1349 C CA . MET A 1 182 ? -25.969 12.719 11.32 1 70.38 182 MET A CA 1
ATOM 1350 C C . MET A 1 182 ? -24.5 12.586 11.672 1 70.38 182 MET A C 1
ATOM 1352 O O . MET A 1 182 ? -24.141 12.008 12.703 1 70.38 182 MET A O 1
ATOM 1356 N N . VAL A 1 183 ? -23.656 13.07 10.906 1 76.19 183 VAL A N 1
ATOM 1357 C CA . VAL A 1 183 ? -22.219 12.961 11.125 1 76.19 183 VAL A CA 1
ATOM 1358 C C . VAL A 1 183 ? -21.797 13.852 12.297 1 76.19 183 VAL A C 1
ATOM 1360 O O . VAL A 1 183 ? -20.922 13.484 13.07 1 76.19 183 VAL A O 1
ATOM 1363 N N . ARG A 1 184 ? -22.484 14.906 12.406 1 72.31 184 ARG A N 1
ATOM 1364 C CA . ARG A 1 184 ? -22.203 15.812 13.516 1 72.31 184 ARG A CA 1
ATOM 1365 C C . ARG A 1 184 ? -22.578 15.172 14.852 1 72.31 184 ARG A C 1
ATOM 1367 O O . ARG A 1 184 ? -21.922 15.406 15.867 1 72.31 184 ARG A O 1
ATOM 1374 N N . ARG A 1 185 ? -23.578 14.258 14.727 1 70.88 185 ARG A N 1
ATOM 1375 C CA . ARG A 1 185 ? -24.062 13.57 15.93 1 70.88 185 ARG A CA 1
ATOM 1376 C C . ARG A 1 185 ? -23.172 12.375 16.25 1 70.88 185 ARG A C 1
ATOM 1378 O O . ARG A 1 185 ? -22.938 12.07 17.422 1 70.88 185 ARG A O 1
ATOM 1385 N N . PHE A 1 186 ? -22.734 11.719 15.148 1 72.25 186 PHE A N 1
ATOM 1386 C CA . PHE A 1 186 ? -21.906 10.531 15.32 1 72.25 186 PHE A CA 1
ATOM 1387 C C . PHE A 1 186 ? -20.578 10.68 14.586 1 72.25 186 PHE A C 1
ATOM 1389 O O . PHE A 1 186 ? -20.453 10.234 13.445 1 72.25 186 PHE A O 1
ATOM 1396 N N . PRO A 1 187 ? -19.547 11.109 15.281 1 72.06 187 PRO A N 1
ATOM 1397 C CA . PRO A 1 187 ? -18.266 11.438 14.633 1 72.06 187 PRO A CA 1
ATOM 1398 C C . PRO A 1 187 ? -17.594 10.219 14.023 1 72.06 187 PRO A C 1
ATOM 1400 O O . PRO A 1 187 ? -16.75 10.359 13.133 1 72.06 187 PRO A O 1
ATOM 1403 N N . ALA A 1 188 ? -18 9.062 14.523 1 73.69 188 ALA A N 1
ATOM 1404 C CA . ALA A 1 188 ? -17.438 7.836 13.953 1 73.69 188 ALA A CA 1
ATOM 1405 C C . ALA A 1 188 ? -17.844 7.684 12.492 1 73.69 188 ALA A C 1
ATOM 1407 O O . ALA A 1 188 ? -17.188 6.953 11.742 1 73.69 188 ALA A O 1
ATOM 1408 N N . LEU A 1 189 ? -18.859 8.43 12.07 1 75.25 189 LEU A N 1
ATOM 1409 C CA . LEU A 1 189 ? -19.391 8.305 10.719 1 75.25 189 LEU A CA 1
ATOM 1410 C C . LEU A 1 189 ? -18.656 9.219 9.758 1 75.25 189 LEU A C 1
ATOM 1412 O O . LEU A 1 189 ? -18.906 9.203 8.547 1 75.25 189 LEU A O 1
ATOM 1416 N N . ARG A 1 190 ? -17.781 9.953 10.398 1 77.62 190 ARG A N 1
ATOM 1417 C CA . ARG A 1 190 ? -17.078 10.914 9.555 1 77.62 190 ARG A CA 1
ATOM 1418 C C . ARG A 1 190 ? -16.094 10.203 8.617 1 77.62 190 ARG A C 1
ATOM 1420 O O . ARG A 1 190 ? -15.5 9.188 8.984 1 77.62 190 ARG A O 1
ATOM 1427 N N . MET B 1 1 ? -37 38.156 50 1 37.31 1 MET B N 1
ATOM 1428 C CA . MET B 1 1 ? -36.656 36.875 49.375 1 37.31 1 MET B CA 1
ATOM 1429 C C . MET B 1 1 ? -36.188 37.062 47.938 1 37.31 1 MET B C 1
ATOM 1431 O O . MET B 1 1 ? -36.969 37.344 47.062 1 37.31 1 MET B O 1
ATOM 1435 N N . SER B 1 2 ? -34.969 37.594 47.656 1 44.28 2 SER B N 1
ATOM 1436 C CA . SER B 1 2 ? -34.312 38 46.406 1 44.28 2 SER B CA 1
ATOM 1437 C C . SER B 1 2 ? -33.906 36.781 45.594 1 44.28 2 SER B C 1
ATOM 1439 O O . SER B 1 2 ? -33.125 35.938 46.062 1 44.28 2 SER B O 1
ATOM 1441 N N . SER B 1 3 ? -34.688 36.344 44.625 1 49.38 3 SER B N 1
ATOM 1442 C CA . SER B 1 3 ? -34.406 35.312 43.625 1 49.38 3 SER B CA 1
ATOM 1443 C C . SER B 1 3 ? -33.188 35.688 42.75 1 49.38 3 SER B C 1
ATOM 1445 O O . SER B 1 3 ? -33.219 36.719 42.094 1 49.38 3 SER B O 1
ATOM 1447 N N . VAL B 1 4 ? -32.094 35.25 43.125 1 55.12 4 VAL B N 1
ATOM 1448 C CA . VAL B 1 4 ? -30.891 35.312 42.281 1 55.12 4 VAL B CA 1
ATOM 1449 C C . VAL B 1 4 ? -31.188 34.594 40.969 1 55.12 4 VAL B C 1
ATOM 1451 O O . VAL B 1 4 ? -31.438 33.406 40.938 1 55.12 4 VAL B O 1
ATOM 1454 N N . SER B 1 5 ? -31.625 35.25 39.906 1 50.12 5 SER B N 1
ATOM 1455 C CA . SER B 1 5 ? -31.734 34.75 38.531 1 50.12 5 SER B CA 1
ATOM 1456 C C . SER B 1 5 ? -30.375 34.312 38 1 50.12 5 SER B C 1
ATOM 1458 O O . SER B 1 5 ? -29.453 35.156 37.875 1 50.12 5 SER B O 1
ATOM 1460 N N . HIS B 1 6 ? -30 33.125 38.344 1 53.09 6 HIS B N 1
ATOM 1461 C CA . HIS B 1 6 ? -28.828 32.562 37.656 1 53.09 6 HIS B CA 1
ATOM 1462 C C . HIS B 1 6 ? -28.953 32.75 36.156 1 53.09 6 HIS B C 1
ATOM 1464 O O . HIS B 1 6 ? -29.984 32.438 35.562 1 53.09 6 HIS B O 1
ATOM 1470 N N . ASN B 1 7 ? -28.25 33.625 35.562 1 50.56 7 ASN B N 1
ATOM 1471 C CA . ASN B 1 7 ? -28.188 33.969 34.156 1 50.56 7 ASN B CA 1
ATOM 1472 C C . ASN B 1 7 ? -27.844 32.719 33.312 1 50.56 7 ASN B C 1
ATOM 1474 O O . ASN B 1 7 ? -26.781 32.125 33.469 1 50.56 7 ASN B O 1
ATOM 1478 N N . PRO B 1 8 ? -28.75 32.094 32.5 1 58.22 8 PRO B N 1
ATOM 1479 C CA . PRO B 1 8 ? -28.578 30.984 31.594 1 58.22 8 PRO B CA 1
ATOM 1480 C C . PRO B 1 8 ? -27.375 31.156 30.656 1 58.22 8 PRO B C 1
ATOM 1482 O O . PRO B 1 8 ? -26.938 30.188 30.031 1 58.22 8 PRO B O 1
ATOM 1485 N N . ALA B 1 9 ? -26.844 32.344 30.641 1 62.38 9 ALA B N 1
ATOM 1486 C CA . ALA B 1 9 ? -25.75 32.656 29.734 1 62.38 9 ALA B CA 1
ATOM 1487 C C . ALA B 1 9 ? -24.469 31.953 30.172 1 62.38 9 ALA B C 1
ATOM 1489 O O . ALA B 1 9 ? -23.656 31.547 29.344 1 62.38 9 ALA B O 1
ATOM 1490 N N . GLU B 1 10 ? -24.219 31.75 31.359 1 56.56 10 GLU B N 1
ATOM 1491 C CA . GLU B 1 10 ? -22.984 31.125 31.844 1 56.56 10 GLU B CA 1
ATOM 1492 C C . GLU B 1 10 ? -22.953 29.641 31.516 1 56.56 10 GLU B C 1
ATOM 1494 O O . GLU B 1 10 ? -21.891 29.094 31.188 1 56.56 10 GLU B O 1
ATOM 1499 N N . TRP B 1 11 ? -24.141 28.969 31.5 1 56.84 11 TRP B N 1
ATOM 1500 C CA . TRP B 1 11 ? -24.203 27.547 31.156 1 56.84 11 TRP B CA 1
ATOM 1501 C C . TRP B 1 11 ? -23.953 27.344 29.672 1 56.84 11 TRP B C 1
ATOM 1503 O O . TRP B 1 11 ? -23.281 26.391 29.281 1 56.84 11 TRP B O 1
ATOM 1513 N N . ALA B 1 12 ? -24.375 28.375 28.953 1 63.12 12 ALA B N 1
ATOM 1514 C CA . ALA B 1 12 ? -24.188 28.266 27.516 1 63.12 12 ALA B CA 1
ATOM 1515 C C . ALA B 1 12 ? -22.734 28.453 27.125 1 63.12 12 ALA B C 1
ATOM 1517 O O . ALA B 1 12 ? -22.234 27.781 26.219 1 63.12 12 ALA B O 1
ATOM 1518 N N . HIS B 1 13 ? -21.938 29.266 27.938 1 64.12 13 HIS B N 1
ATOM 1519 C CA . HIS B 1 13 ? -20.516 29.5 27.656 1 64.12 13 HIS B CA 1
ATOM 1520 C C . HIS B 1 13 ? -19.672 28.281 28.016 1 64.12 13 HIS B C 1
ATOM 1522 O O . HIS B 1 13 ? -18.703 27.969 27.328 1 64.12 13 HIS B O 1
ATOM 1528 N N . GLY B 1 14 ? -20.125 27.547 29.047 1 65.44 14 GLY B N 1
ATOM 1529 C CA . GLY B 1 14 ? -19.406 26.344 29.453 1 65.44 14 GLY B CA 1
ATOM 1530 C C . GLY B 1 14 ? -19.562 25.203 28.469 1 65.44 14 GLY B C 1
ATOM 1531 O O . GLY B 1 14 ? -18.609 24.469 28.203 1 65.44 14 GLY B O 1
ATOM 1532 N N . SER B 1 15 ? -20.859 25.125 27.906 1 70.12 15 SER B N 1
ATOM 1533 C CA . SER B 1 15 ? -21.141 24.062 26.953 1 70.12 15 SER B CA 1
ATOM 1534 C C . SER B 1 15 ? -20.391 24.266 25.656 1 70.12 15 SER B C 1
ATOM 1536 O O . SER B 1 15 ? -19.844 23.312 25.078 1 70.12 15 SER B O 1
ATOM 1538 N N . GLY B 1 16 ? -20.25 25.547 25.234 1 69.62 16 GLY B N 1
ATOM 1539 C CA . GLY B 1 16 ? -19.516 25.875 24.031 1 69.62 16 GLY B CA 1
ATOM 1540 C C . GLY B 1 16 ? -18.016 25.625 24.172 1 69.62 16 GLY B C 1
ATOM 1541 O O . GLY B 1 16 ? -17.406 25.062 23.25 1 69.62 16 GLY B O 1
ATOM 1542 N N . ALA B 1 17 ? -17.609 26.094 25.297 1 70.44 17 ALA B N 1
ATOM 1543 C CA . ALA B 1 17 ? -16.188 25.906 25.578 1 70.44 17 ALA B CA 1
ATOM 1544 C C . ALA B 1 17 ? -15.844 24.422 25.688 1 70.44 17 ALA B C 1
ATOM 1546 O O . ALA B 1 17 ? -14.797 23.984 25.203 1 70.44 17 ALA B O 1
ATOM 1547 N N . ALA B 1 18 ? -16.719 23.641 26.281 1 70.56 18 ALA B N 1
ATOM 1548 C CA . ALA B 1 18 ? -16.516 22.203 26.422 1 70.56 18 ALA B CA 1
ATOM 1549 C C . ALA B 1 18 ? -16.562 21.5 25.062 1 70.56 18 ALA B C 1
ATOM 1551 O O . ALA B 1 18 ? -15.773 20.594 24.781 1 70.56 18 ALA B O 1
ATOM 1552 N N . ARG B 1 19 ? -17.422 21.938 24.141 1 69 19 ARG B N 1
ATOM 1553 C CA . ARG B 1 19 ? -17.547 21.406 22.797 1 69 19 ARG B CA 1
ATOM 1554 C C . ARG B 1 19 ? -16.328 21.781 21.953 1 69 19 ARG B C 1
ATOM 1556 O O . ARG B 1 19 ? -15.82 20.953 21.188 1 69 19 ARG B O 1
ATOM 1563 N N . GLU B 1 20 ? -15.891 22.969 22.141 1 71.69 20 GLU B N 1
ATOM 1564 C CA . GLU B 1 20 ? -14.695 23.406 21.438 1 71.69 20 GLU B CA 1
ATOM 1565 C C . GLU B 1 20 ? -13.461 22.656 21.906 1 71.69 20 GLU B C 1
ATOM 1567 O O . GLU B 1 20 ? -12.609 22.266 21.094 1 71.69 20 GLU B O 1
ATOM 1572 N N . ALA B 1 21 ? -13.367 22.422 23.156 1 72.38 21 ALA B N 1
ATOM 1573 C CA . ALA B 1 21 ? -12.258 21.656 23.734 1 72.38 21 ALA B CA 1
ATOM 1574 C C . ALA B 1 21 ? -12.273 20.203 23.25 1 72.38 21 ALA B C 1
ATOM 1576 O O . ALA B 1 21 ? -11.227 19.641 22.938 1 72.38 21 ALA B O 1
ATOM 1577 N N . THR B 1 22 ? -13.414 19.578 23.203 1 66.62 22 THR B N 1
ATOM 1578 C CA . THR B 1 22 ? -13.57 18.219 22.719 1 66.62 22 THR B CA 1
ATOM 1579 C C . THR B 1 22 ? -13.211 18.125 21.234 1 66.62 22 THR B C 1
ATOM 1581 O O . THR B 1 22 ? -12.539 17.188 20.812 1 66.62 22 THR B O 1
ATOM 1584 N N . ALA B 1 23 ? -13.672 19.094 20.469 1 68.62 23 ALA B N 1
ATOM 1585 C CA . ALA B 1 23 ? -13.336 19.141 19.047 1 68.62 23 ALA B CA 1
ATOM 1586 C C . ALA B 1 23 ? -11.836 19.281 18.844 1 68.62 23 ALA B C 1
ATOM 1588 O O . ALA B 1 23 ? -11.266 18.672 17.938 1 68.62 23 ALA B O 1
ATOM 1589 N N . GLU B 1 24 ? -11.203 20.031 19.609 1 70 24 GLU B N 1
ATOM 1590 C CA . GLU B 1 24 ? -9.766 20.234 19.531 1 70 24 GLU B CA 1
ATOM 1591 C C . GLU B 1 24 ? -9.008 18.953 19.906 1 70 24 GLU B C 1
ATOM 1593 O O . GLU B 1 24 ? -8.047 18.578 19.234 1 70 24 GLU B O 1
ATOM 1598 N N . THR B 1 25 ? -9.453 18.297 20.906 1 69.12 25 THR B N 1
ATOM 1599 C CA . THR B 1 25 ? -8.82 17.062 21.344 1 69.12 25 THR B CA 1
ATOM 1600 C C . THR B 1 25 ? -8.953 15.984 20.281 1 69.12 25 THR B C 1
ATOM 1602 O O . THR B 1 25 ? -8.008 15.227 20.047 1 69.12 25 THR B O 1
ATOM 1605 N N . THR B 1 26 ? -10.109 15.922 19.719 1 68.62 26 THR B N 1
ATOM 1606 C CA . THR B 1 26 ? -10.336 14.938 18.672 1 68.62 26 THR B CA 1
ATOM 1607 C C . THR B 1 26 ? -9.461 15.227 17.453 1 68.62 26 THR B C 1
ATOM 1609 O O . THR B 1 26 ? -8.93 14.305 16.844 1 68.62 26 THR B O 1
ATOM 1612 N N . HIS B 1 27 ? -9.32 16.453 17.234 1 72.81 27 HIS B N 1
ATOM 1613 C CA . HIS B 1 27 ? -8.469 16.859 16.125 1 72.81 27 HIS B CA 1
ATOM 1614 C C . HIS B 1 27 ? -7.008 16.516 16.406 1 72.81 27 HIS B C 1
ATOM 1616 O O . HIS B 1 27 ? -6.312 15.992 15.531 1 72.81 27 HIS B O 1
ATOM 1622 N N . VAL B 1 28 ? -6.617 16.75 17.578 1 70.94 28 VAL B N 1
ATOM 1623 C CA . VAL B 1 28 ? -5.246 16.453 17.984 1 70.94 28 VAL B CA 1
ATOM 1624 C C . VAL B 1 28 ? -5.016 14.938 17.953 1 70.94 28 VAL B C 1
ATOM 1626 O O . VAL B 1 28 ? -3.975 14.469 17.5 1 70.94 28 VAL B O 1
ATOM 1629 N N . ALA B 1 29 ? -5.973 14.281 18.391 1 75.56 29 ALA B N 1
ATOM 1630 C CA . ALA B 1 29 ? -5.867 12.828 18.391 1 75.56 29 ALA B CA 1
ATOM 1631 C C . ALA B 1 29 ? -5.82 12.266 16.969 1 75.56 29 ALA B C 1
ATOM 163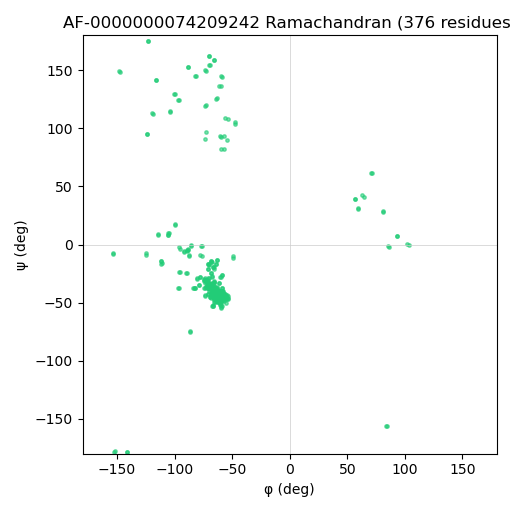3 O O . ALA B 1 29 ? -5.055 11.344 16.688 1 75.56 29 ALA B O 1
ATOM 1634 N N . SER B 1 30 ? -6.559 12.852 16.141 1 83.62 30 SER B N 1
ATOM 1635 C CA . SER B 1 30 ? -6.586 12.414 14.742 1 83.62 30 SER B CA 1
ATOM 1636 C C . SER B 1 30 ? -5.266 12.711 14.047 1 83.62 30 SER B C 1
ATOM 1638 O O . SER B 1 30 ? -4.781 11.891 13.258 1 83.62 30 SER B O 1
ATOM 1640 N N . GLU B 1 31 ? -4.707 13.766 14.453 1 85.38 31 GLU B N 1
ATOM 1641 C CA . GLU B 1 31 ? -3.414 14.125 13.875 1 85.38 31 GLU B CA 1
ATOM 1642 C C . GLU B 1 31 ? -2.314 13.18 14.352 1 85.38 31 GLU B C 1
ATOM 1644 O O . GLU B 1 31 ? -1.447 12.789 13.562 1 85.38 31 GLU B O 1
ATOM 1649 N N . ALA B 1 32 ? -2.385 12.906 15.578 1 88.25 32 ALA B N 1
ATOM 1650 C CA . ALA B 1 32 ? -1.405 11.969 16.125 1 88.25 32 ALA B CA 1
ATOM 1651 C C . ALA B 1 32 ? -1.537 10.594 15.477 1 88.25 32 ALA B C 1
ATOM 1653 O O . ALA B 1 32 ? -0.533 9.953 15.148 1 88.25 32 ALA B O 1
ATOM 1654 N N . VAL B 1 33 ? -2.746 10.164 15.266 1 89.88 33 VAL B N 1
ATOM 1655 C CA . VAL B 1 33 ? -2.99 8.867 14.641 1 89.88 33 VAL B CA 1
ATOM 1656 C C . VAL B 1 33 ? -2.443 8.867 13.219 1 89.88 33 VAL B C 1
ATOM 1658 O O . VAL B 1 33 ? -1.783 7.91 12.797 1 89.88 33 VAL B O 1
ATOM 1661 N N . ALA B 1 34 ? -2.672 9.898 12.531 1 91.38 34 ALA B N 1
ATOM 1662 C CA . ALA B 1 34 ? -2.156 10 11.172 1 91.38 34 ALA B CA 1
ATOM 1663 C C . ALA B 1 34 ? -0.63 9.961 11.156 1 91.38 34 ALA B C 1
ATOM 1665 O O . ALA B 1 34 ? -0.029 9.234 10.359 1 91.38 34 ALA B O 1
ATOM 1666 N N . ARG B 1 35 ? -0.038 10.688 12.055 1 91.88 35 ARG B N 1
ATOM 1667 C CA . ARG B 1 35 ? 1.418 10.766 12.125 1 91.88 35 ARG B CA 1
ATOM 1668 C C . ARG B 1 35 ? 2.029 9.398 12.398 1 91.88 35 ARG B C 1
ATOM 1670 O O . ARG B 1 35 ? 2.949 8.969 11.695 1 91.88 35 ARG B O 1
ATOM 1677 N N . TYR B 1 36 ? 1.497 8.695 13.281 1 94.12 36 TYR B N 1
ATOM 1678 C CA . TYR B 1 36 ? 2.066 7.406 13.648 1 94.12 36 TYR B CA 1
ATOM 1679 C C . TYR B 1 36 ? 1.703 6.332 12.633 1 94.12 36 TYR B C 1
ATOM 1681 O O . TYR B 1 36 ? 2.486 5.414 12.383 1 94.12 36 TYR B O 1
ATOM 1689 N N . ALA B 1 37 ? 0.509 6.434 12.078 1 95.31 37 ALA B N 1
ATOM 1690 C CA . ALA B 1 37 ? 0.138 5.504 11.016 1 95.31 37 ALA B CA 1
ATOM 1691 C C . ALA B 1 37 ? 1.071 5.645 9.812 1 95.31 37 ALA B C 1
ATOM 1693 O O . ALA B 1 37 ? 1.594 4.648 9.312 1 95.31 37 ALA B O 1
ATOM 1694 N N . PHE B 1 38 ? 1.338 6.871 9.438 1 95.62 38 PHE B N 1
ATOM 1695 C CA . PHE B 1 38 ? 2.164 7.086 8.258 1 95.62 38 PHE B CA 1
ATOM 1696 C C . PHE B 1 38 ? 3.627 6.777 8.555 1 95.62 38 PHE B C 1
ATOM 1698 O O . PHE B 1 38 ? 4.359 6.309 7.68 1 95.62 38 PHE B O 1
ATOM 1705 N N . ALA B 1 39 ? 4.035 6.984 9.812 1 95.44 39 ALA B N 1
ATOM 1706 C CA . ALA B 1 39 ? 5.355 6.508 10.219 1 95.44 39 ALA B CA 1
ATOM 1707 C C . ALA B 1 39 ? 5.441 4.984 10.133 1 95.44 39 ALA B C 1
ATOM 1709 O O . ALA B 1 39 ? 6.461 4.438 9.711 1 95.44 39 ALA B O 1
ATOM 1710 N N . GLY B 1 40 ? 4.352 4.328 10.562 1 97.12 40 GLY B N 1
ATOM 1711 C CA . GLY B 1 40 ? 4.289 2.881 10.453 1 97.12 40 GLY B CA 1
ATOM 1712 C C . GLY B 1 40 ? 4.363 2.391 9.016 1 97.12 40 GLY B C 1
ATOM 1713 O O . GLY B 1 40 ? 5.086 1.438 8.719 1 97.12 40 GLY B O 1
ATOM 1714 N N . VAL B 1 41 ? 3.645 3.053 8.133 1 97.94 41 VAL B N 1
ATOM 1715 C CA . VAL B 1 41 ? 3.674 2.709 6.715 1 97.94 41 VAL B CA 1
ATOM 1716 C C . VAL B 1 41 ? 5.09 2.883 6.172 1 97.94 41 VAL B C 1
ATOM 1718 O O . VAL B 1 41 ? 5.602 2.012 5.465 1 97.94 41 VAL B O 1
ATOM 1721 N N . ARG B 1 42 ? 5.68 4.008 6.488 1 97.12 42 ARG B N 1
ATOM 1722 C CA . ARG B 1 42 ? 7.047 4.297 6.066 1 97.12 42 ARG B CA 1
ATOM 1723 C C . ARG B 1 42 ? 7.996 3.18 6.48 1 97.12 42 ARG B C 1
ATOM 1725 O O . ARG B 1 42 ? 8.773 2.688 5.664 1 97.12 42 ARG B O 1
ATOM 1732 N N . LEU B 1 43 ? 7.898 2.734 7.703 1 97.81 43 LEU B N 1
ATOM 1733 C CA . LEU B 1 43 ? 8.797 1.717 8.234 1 97.81 43 LEU B CA 1
ATOM 1734 C C . LEU B 1 43 ? 8.5 0.353 7.621 1 97.81 43 LEU B C 1
ATOM 1736 O O . LEU B 1 43 ? 9.406 -0.452 7.41 1 97.81 43 LEU B O 1
ATOM 1740 N N . LEU B 1 44 ? 7.242 0.074 7.359 1 98.38 44 LEU B N 1
ATOM 1741 C CA . LEU B 1 44 ? 6.879 -1.176 6.699 1 98.38 44 LEU B CA 1
ATOM 1742 C C . LEU B 1 44 ? 7.449 -1.231 5.285 1 98.38 44 LEU B C 1
ATOM 1744 O O . LEU B 1 44 ? 8.008 -2.254 4.875 1 98.38 44 LEU B O 1
ATOM 1748 N N . ILE B 1 45 ? 7.312 -0.121 4.543 1 98.19 45 ILE B N 1
ATOM 1749 C CA . ILE B 1 45 ? 7.844 -0.074 3.184 1 98.19 45 ILE B CA 1
ATOM 1750 C C . ILE B 1 45 ? 9.367 -0.136 3.227 1 98.19 45 ILE B C 1
ATOM 1752 O O . ILE B 1 45 ? 9.992 -0.812 2.402 1 98.19 45 ILE B O 1
ATOM 1756 N N . ALA B 1 46 ? 9.977 0.562 4.23 1 98.06 46 ALA B N 1
ATOM 1757 C CA . ALA B 1 46 ? 11.422 0.461 4.418 1 98.06 46 ALA B CA 1
ATOM 1758 C C . ALA B 1 46 ? 11.852 -0.992 4.609 1 98.06 46 ALA B C 1
ATOM 1760 O O . ALA B 1 46 ? 12.828 -1.44 4.012 1 98.06 46 ALA B O 1
ATOM 1761 N N . PHE B 1 47 ? 11.148 -1.686 5.426 1 98.38 47 PHE B N 1
ATOM 1762 C CA . PHE B 1 47 ? 11.461 -3.086 5.684 1 98.38 47 PHE B CA 1
ATOM 1763 C C . PHE B 1 47 ? 11.367 -3.908 4.406 1 98.38 47 PHE B C 1
ATOM 1765 O O . PHE B 1 47 ? 12.195 -4.793 4.164 1 98.38 47 PHE B O 1
ATOM 1772 N N . GLU B 1 48 ? 10.375 -3.641 3.598 1 97.88 48 GLU B N 1
ATOM 1773 C CA . GLU B 1 48 ? 10.234 -4.34 2.324 1 97.88 48 GLU B CA 1
ATOM 1774 C C . GLU B 1 48 ? 11.477 -4.156 1.454 1 97.88 48 GLU B C 1
ATOM 1776 O O . GLU B 1 48 ? 12 -5.125 0.903 1 97.88 48 GLU B O 1
ATOM 1781 N N . PHE B 1 49 ? 11.914 -2.93 1.351 1 98.38 49 PHE B N 1
ATOM 1782 C CA . PHE B 1 49 ? 13.07 -2.629 0.514 1 98.38 49 PHE B CA 1
ATOM 1783 C C . PHE B 1 49 ? 14.328 -3.281 1.074 1 98.38 49 PHE B C 1
ATOM 1785 O O . PHE B 1 49 ? 15.094 -3.904 0.335 1 98.38 49 PHE B O 1
ATOM 1792 N N . LEU B 1 50 ? 14.523 -3.188 2.342 1 98.56 50 LEU B N 1
ATOM 1793 C CA . LEU B 1 50 ? 15.75 -3.691 2.959 1 98.56 50 LEU B CA 1
ATOM 1794 C C . LEU B 1 50 ? 15.75 -5.215 2.992 1 98.56 50 LEU B C 1
ATOM 1796 O O . LEU B 1 50 ? 16.812 -5.84 2.871 1 98.56 50 LEU B O 1
ATOM 1800 N N . TRP B 1 51 ? 14.625 -5.816 3.207 1 98.19 51 TRP B N 1
ATOM 1801 C CA . TRP B 1 51 ? 14.547 -7.273 3.139 1 98.19 51 TRP B CA 1
ATOM 1802 C C . TRP B 1 51 ? 14.898 -7.773 1.743 1 98.19 51 TRP B C 1
ATOM 1804 O O . TRP B 1 51 ? 15.68 -8.719 1.596 1 98.19 51 TRP B O 1
ATOM 1814 N N . ALA B 1 52 ? 14.242 -7.117 0.714 1 97.44 52 ALA B N 1
ATOM 1815 C CA . ALA B 1 52 ? 14.539 -7.5 -0.662 1 97.44 52 ALA B CA 1
ATOM 1816 C C . ALA B 1 52 ? 16.031 -7.395 -0.946 1 97.44 52 ALA B C 1
ATOM 1818 O O . ALA B 1 52 ? 16.625 -8.297 -1.55 1 97.44 52 ALA B O 1
ATOM 1819 N N . PHE B 1 53 ? 16.656 -6.293 -0.501 1 98.44 53 PHE B N 1
ATOM 1820 C CA . PHE B 1 53 ? 18.078 -6.105 -0.667 1 98.44 53 PHE B CA 1
ATOM 1821 C C . PHE B 1 53 ? 18.859 -7.223 0.019 1 98.44 53 PHE B C 1
ATOM 1823 O O . PHE B 1 53 ? 19.734 -7.848 -0.591 1 98.44 53 PHE B O 1
ATOM 1830 N N . GLY B 1 54 ? 18.562 -7.469 1.291 1 98.5 54 GLY B N 1
ATOM 1831 C CA . GLY B 1 54 ? 19.266 -8.492 2.057 1 98.5 54 GLY B CA 1
ATOM 1832 C C . GLY B 1 54 ? 19.078 -9.883 1.494 1 98.5 54 GLY B C 1
ATOM 1833 O O . GLY B 1 54 ? 20.047 -10.648 1.396 1 98.5 54 GLY B O 1
ATOM 1834 N N . ASP B 1 55 ? 17.875 -10.242 1.144 1 98 55 ASP B N 1
ATOM 1835 C CA . ASP B 1 55 ? 17.594 -11.57 0.591 1 98 55 ASP B CA 1
ATOM 1836 C C . ASP B 1 55 ? 18.328 -11.773 -0.731 1 98 55 ASP B C 1
ATOM 1838 O O . ASP B 1 55 ? 18.891 -12.844 -0.972 1 98 55 ASP B O 1
ATOM 1842 N N . LYS B 1 56 ? 18.328 -10.719 -1.563 1 97.88 56 LYS B N 1
ATOM 1843 C CA . LYS B 1 56 ? 18.984 -10.836 -2.857 1 97.88 56 LYS B CA 1
ATOM 1844 C C . LYS B 1 56 ? 20.5 -10.844 -2.695 1 97.88 56 LYS B C 1
ATOM 1846 O O . LYS B 1 56 ? 21.219 -11.484 -3.475 1 97.88 56 LYS B O 1
ATOM 1851 N N . LEU B 1 57 ? 20.969 -10.148 -1.694 1 98.38 57 LEU B N 1
ATOM 1852 C CA . LEU B 1 57 ? 22.406 -10.062 -1.453 1 98.38 57 LEU B CA 1
ATOM 1853 C C . LEU B 1 57 ? 22.938 -11.375 -0.879 1 98.38 57 LEU B C 1
ATOM 1855 O O . LEU B 1 57 ? 23.953 -11.891 -1.344 1 98.38 57 LEU B O 1
ATOM 1859 N N . PHE B 1 58 ? 22.188 -11.984 0.12 1 98 58 PHE B N 1
ATOM 1860 C CA . PHE B 1 58 ? 22.734 -13.086 0.897 1 98 58 PHE B CA 1
ATOM 1861 C C . PHE B 1 58 ? 22.016 -14.391 0.573 1 98 58 PHE B C 1
ATOM 1863 O O . PHE B 1 58 ? 22.5 -15.469 0.927 1 98 58 PHE B O 1
ATOM 1870 N N . GLY B 1 59 ? 20.859 -14.32 -0.044 1 97 59 GLY B N 1
ATOM 1871 C CA . GLY B 1 59 ? 20.109 -15.531 -0.329 1 97 59 GLY B CA 1
ATOM 1872 C C . GLY B 1 59 ? 19.5 -16.156 0.91 1 97 59 GLY B C 1
ATOM 1873 O O . GLY B 1 59 ? 19.672 -17.344 1.163 1 97 59 GLY B O 1
ATOM 1874 N N . TRP B 1 60 ? 18.594 -15.422 1.612 1 95.94 60 TRP B N 1
ATOM 1875 C CA . TRP B 1 60 ? 18 -15.867 2.865 1 95.94 60 TRP B CA 1
ATOM 1876 C C . TRP B 1 60 ? 16.922 -16.906 2.609 1 95.94 60 TRP B C 1
ATOM 1878 O O . TRP B 1 60 ? 16.328 -17.453 3.551 1 95.94 60 TRP B O 1
ATOM 1888 N N . GLY B 1 61 ? 16.641 -17.25 1.36 1 91.12 61 GLY B N 1
ATOM 1889 C CA . GLY B 1 61 ? 15.883 -18.438 1.019 1 91.12 61 GLY B CA 1
ATOM 1890 C C . GLY B 1 61 ? 14.398 -18.188 0.859 1 91.12 61 GLY B C 1
ATOM 1891 O O . GLY B 1 61 ? 13.602 -19.125 0.792 1 91.12 61 GLY B O 1
ATOM 1892 N N . LEU B 1 62 ? 13.875 -17.047 0.867 1 88.5 62 LEU B N 1
ATOM 1893 C CA . LEU B 1 62 ? 12.469 -16.766 0.568 1 88.5 62 LEU B CA 1
ATOM 1894 C C . LEU B 1 62 ? 12.258 -16.594 -0.932 1 88.5 62 LEU B C 1
ATOM 1896 O O . LEU B 1 62 ? 11.961 -17.562 -1.64 1 88.5 62 LEU B O 1
ATOM 1900 N N . SER B 1 63 ? 12.68 -15.469 -1.453 1 89.19 63 SER B N 1
ATOM 1901 C CA . SER B 1 63 ? 12.555 -15.266 -2.893 1 89.19 63 SER B CA 1
ATOM 1902 C C . SER B 1 63 ? 13.844 -15.625 -3.619 1 89.19 63 SER B C 1
ATOM 1904 O O . SER B 1 63 ? 13.82 -15.945 -4.809 1 89.19 63 SER B O 1
ATOM 1906 N N . THR B 1 64 ? 14.938 -15.562 -2.855 1 94.94 64 THR B N 1
ATOM 1907 C CA . THR B 1 64 ? 16.25 -15.812 -3.447 1 94.94 64 THR B CA 1
ATOM 1908 C C . THR B 1 64 ? 16.922 -17.016 -2.781 1 94.94 64 THR B C 1
ATOM 1910 O O . THR B 1 64 ? 17.344 -16.922 -1.624 1 94.94 64 THR B O 1
ATOM 1913 N N . PRO B 1 65 ? 17.062 -18.078 -3.551 1 94.75 65 PRO B N 1
ATOM 1914 C CA . PRO B 1 65 ? 17.812 -19.203 -2.98 1 94.75 65 PRO B CA 1
ATOM 1915 C C . PRO B 1 65 ? 19.281 -18.859 -2.73 1 94.75 65 PRO B C 1
ATOM 1917 O O . PRO B 1 65 ? 19.812 -17.938 -3.361 1 94.75 65 PRO B O 1
ATOM 1920 N N . SER B 1 66 ? 19.859 -19.625 -1.855 1 95 66 SER B N 1
ATOM 1921 C CA . SER B 1 66 ? 21.219 -19.328 -1.416 1 95 66 SER B CA 1
ATOM 1922 C C . SER B 1 66 ? 22.188 -19.328 -2.592 1 95 66 SER B C 1
ATOM 1924 O O . SER B 1 66 ? 23.109 -18.5 -2.652 1 95 66 SER B O 1
ATOM 1926 N N . ASP B 1 67 ? 21.984 -20.219 -3.504 1 95.5 67 ASP B N 1
ATOM 1927 C CA . ASP B 1 67 ? 22.938 -20.375 -4.602 1 95.5 67 ASP B CA 1
ATOM 1928 C C . ASP B 1 67 ? 22.781 -19.266 -5.633 1 95.5 67 ASP B C 1
ATOM 1930 O O . ASP B 1 67 ? 23.656 -19.062 -6.48 1 95.5 67 ASP B O 1
ATOM 1934 N N . ALA B 1 68 ? 21.734 -18.453 -5.551 1 96 68 ALA B N 1
ATOM 1935 C CA . ALA B 1 68 ? 21.484 -17.391 -6.516 1 96 68 ALA B CA 1
ATOM 1936 C C . ALA B 1 68 ? 21.797 -16.016 -5.91 1 96 68 ALA B C 1
ATOM 1938 O O . ALA B 1 68 ? 21.531 -14.984 -6.527 1 96 68 ALA B O 1
ATOM 1939 N N . ALA B 1 69 ? 22.359 -16.078 -4.762 1 97.75 69 ALA B N 1
ATOM 1940 C CA . ALA B 1 69 ? 22.703 -14.844 -4.059 1 97.75 69 ALA B CA 1
ATOM 1941 C C . ALA B 1 69 ? 23.656 -13.984 -4.879 1 97.75 69 ALA B C 1
ATOM 1943 O O . ALA B 1 69 ? 24.531 -14.508 -5.559 1 97.75 69 ALA B O 1
ATOM 1944 N N . TRP B 1 70 ? 23.469 -12.719 -4.773 1 98.06 70 TRP B N 1
ATOM 1945 C CA . TRP B 1 70 ? 24.328 -11.781 -5.496 1 98.06 70 TRP B CA 1
ATOM 1946 C C . TRP B 1 70 ? 25.781 -11.938 -5.07 1 98.06 70 TRP B C 1
ATOM 1948 O O . TRP B 1 70 ? 26.688 -11.906 -5.91 1 98.06 70 TRP B O 1
ATOM 1958 N N . ILE B 1 71 ? 26.078 -12.148 -3.758 1 97.38 71 ILE B N 1
ATOM 1959 C CA . ILE B 1 71 ? 27.422 -12.273 -3.227 1 97.38 71 ILE B CA 1
ATOM 1960 C C . ILE B 1 71 ? 28.062 -13.562 -3.727 1 97.38 71 ILE B C 1
ATOM 1962 O O . ILE B 1 71 ? 29.281 -13.75 -3.619 1 97.38 71 ILE B O 1
ATOM 1966 N N . ARG B 1 72 ? 27.312 -14.445 -4.246 1 97.31 72 ARG B N 1
ATOM 1967 C CA . ARG B 1 72 ? 27.812 -15.711 -4.777 1 97.31 72 ARG B CA 1
ATOM 1968 C C . ARG B 1 72 ? 27.812 -15.695 -6.305 1 97.31 72 ARG B C 1
ATOM 1970 O O . ARG B 1 72 ? 27.875 -16.75 -6.938 1 97.31 72 ARG B O 1
ATOM 1977 N N . GLY B 1 73 ? 27.578 -14.555 -6.828 1 96.81 73 GLY B N 1
ATOM 1978 C CA . GLY B 1 73 ? 27.703 -14.391 -8.266 1 96.81 73 GLY B CA 1
ATOM 1979 C C . GLY B 1 73 ? 26.375 -14.383 -8.992 1 96.81 73 GLY B C 1
ATOM 1980 O O . GLY B 1 73 ? 26.344 -14.312 -10.227 1 96.81 73 GLY B O 1
ATOM 1981 N N . GLY B 1 74 ? 25.328 -14.516 -8.258 1 96.94 74 GLY B N 1
ATOM 1982 C CA . GLY B 1 74 ? 24.016 -14.453 -8.883 1 96.94 74 GLY B CA 1
ATOM 1983 C C . GLY B 1 74 ? 23.656 -13.062 -9.367 1 96.94 74 GLY B C 1
ATOM 1984 O O . GLY B 1 74 ? 24.312 -12.086 -9.016 1 96.94 74 GLY B O 1
ATOM 1985 N N . SER B 1 75 ? 22.672 -13.023 -10.25 1 97.69 75 SER B N 1
ATOM 1986 C CA . SER B 1 75 ? 22.109 -11.766 -10.734 1 97.69 75 SER B CA 1
ATOM 1987 C C . SER B 1 75 ? 20.766 -11.469 -10.094 1 97.69 75 SER B C 1
ATOM 1989 O O . SER B 1 75 ? 19.781 -12.156 -10.359 1 97.69 75 SER B O 1
ATOM 1991 N N . PRO B 1 76 ? 20.672 -10.406 -9.312 1 97.06 76 PRO B N 1
ATOM 1992 C CA . PRO B 1 76 ? 19.438 -10.102 -8.586 1 97.06 76 PRO B CA 1
ATOM 1993 C C . PRO B 1 76 ? 18.281 -9.734 -9.508 1 97.06 76 PRO B C 1
ATOM 1995 O O . PRO B 1 76 ? 17.125 -9.82 -9.117 1 97.06 76 PRO B O 1
ATOM 1998 N N . THR B 1 77 ? 18.547 -9.336 -10.766 1 96.94 77 THR B N 1
ATOM 1999 C CA . THR B 1 77 ? 17.469 -8.82 -11.609 1 96.94 77 THR B CA 1
ATOM 2000 C C . THR B 1 77 ? 17.172 -9.781 -12.758 1 96.94 77 THR B C 1
ATOM 2002 O O . THR B 1 77 ? 16.141 -9.664 -13.414 1 96.94 77 THR B O 1
ATOM 2005 N N . GLU B 1 78 ? 18.016 -10.711 -13.023 1 95.75 78 GLU B N 1
ATOM 2006 C CA . GLU B 1 78 ? 17.938 -11.531 -14.227 1 95.75 78 GLU B CA 1
ATOM 2007 C C . GLU B 1 78 ? 16.609 -12.281 -14.281 1 95.75 78 GLU B C 1
ATOM 2009 O O . GLU B 1 78 ? 15.906 -12.234 -15.297 1 95.75 78 GLU B O 1
ATOM 2014 N N . GLY B 1 79 ? 16.266 -13.039 -13.242 1 93.25 79 GLY B N 1
ATOM 2015 C CA . GLY B 1 79 ? 15.031 -13.797 -13.234 1 93.25 79 GLY B CA 1
ATOM 2016 C C . GLY B 1 79 ? 13.797 -12.938 -13.414 1 93.25 79 GLY B C 1
ATOM 2017 O O . GLY B 1 79 ? 12.922 -13.258 -14.219 1 93.25 79 GLY B O 1
ATOM 2018 N N . TYR B 1 80 ? 13.758 -11.859 -12.688 1 94.38 80 TYR B N 1
ATOM 2019 C CA . TYR B 1 80 ? 12.609 -10.969 -12.719 1 94.38 80 TYR B CA 1
ATOM 2020 C C . TYR B 1 80 ? 12.484 -10.289 -14.07 1 94.38 80 TYR B C 1
ATOM 2022 O O . TYR B 1 80 ? 11.43 -10.32 -14.703 1 94.38 80 TYR B O 1
ATOM 2030 N N . LEU B 1 81 ? 13.523 -9.656 -14.555 1 96.5 81 LEU B N 1
ATOM 2031 C CA . LEU B 1 81 ? 13.484 -8.906 -15.805 1 96.5 81 LEU B CA 1
ATOM 2032 C C . LEU B 1 81 ? 13.336 -9.852 -17 1 96.5 81 LEU B C 1
ATOM 2034 O O . LEU B 1 81 ? 12.688 -9.5 -17.984 1 96.5 81 LEU B O 1
ATOM 2038 N N . GLY B 1 82 ? 13.922 -11.016 -16.891 1 97 82 GLY B N 1
ATOM 2039 C CA . GLY B 1 82 ? 13.828 -12 -17.953 1 97 82 GLY B CA 1
ATOM 2040 C C . GLY B 1 82 ? 12.43 -12.57 -18.125 1 97 82 GLY B C 1
ATOM 2041 O O . GLY B 1 82 ? 12.07 -13.047 -19.203 1 97 82 GLY B O 1
ATOM 2042 N N . SER B 1 83 ? 11.68 -12.531 -17.109 1 96.56 83 SER B N 1
ATOM 2043 C CA . SER B 1 83 ? 10.367 -13.172 -17.125 1 96.56 83 SER B CA 1
ATOM 2044 C C . SER B 1 83 ? 9.266 -12.18 -17.469 1 96.56 83 SER B C 1
ATOM 2046 O O . SER B 1 83 ? 8.094 -12.547 -17.531 1 96.56 83 SER B O 1
ATOM 2048 N N . VAL B 1 84 ? 9.672 -10.906 -17.641 1 97.31 84 VAL B N 1
ATOM 2049 C CA . VAL B 1 84 ? 8.672 -9.883 -17.938 1 97.31 84 VAL B CA 1
ATOM 2050 C C . VAL B 1 84 ? 7.969 -10.211 -19.25 1 97.31 84 VAL B C 1
ATOM 2052 O O . VAL B 1 84 ? 8.609 -10.609 -20.219 1 97.31 84 VAL B O 1
ATOM 2055 N N . GLN B 1 85 ? 6.629 -10.047 -19.234 1 96.69 85 GLN B N 1
ATOM 2056 C CA . GLN B 1 85 ? 5.797 -10.266 -20.422 1 96.69 85 GLN B CA 1
ATOM 2057 C C . GLN B 1 85 ? 4.988 -9.016 -20.75 1 96.69 85 GLN B C 1
ATOM 2059 O O . GLN B 1 85 ? 5.121 -7.984 -20.094 1 96.69 85 GLN B O 1
ATOM 2064 N N . GLY B 1 86 ? 4.336 -9.125 -21.828 1 95.88 86 GLY B N 1
ATOM 2065 C CA . GLY B 1 86 ? 3.391 -8.078 -22.172 1 95.88 86 GLY B CA 1
ATOM 2066 C C . GLY B 1 86 ? 4.035 -6.902 -22.875 1 95.88 86 GLY B C 1
ATOM 2067 O O . GLY B 1 86 ? 5.07 -7.055 -23.531 1 95.88 86 GLY B O 1
ATOM 2068 N N . THR B 1 87 ? 3.418 -5.723 -22.812 1 95.31 87 THR B N 1
ATOM 2069 C CA . THR B 1 87 ? 3.682 -4.52 -23.594 1 95.31 87 THR B CA 1
ATOM 2070 C C . THR B 1 87 ? 5.121 -4.051 -23.391 1 95.31 87 THR B C 1
ATOM 2072 O O . THR B 1 87 ? 5.742 -3.525 -24.312 1 95.31 87 THR B O 1
ATOM 2075 N N . PHE B 1 88 ? 5.777 -4.367 -22.203 1 97.38 88 PHE B N 1
ATOM 2076 C CA . PHE B 1 88 ? 7.059 -3.748 -21.906 1 97.38 88 PHE B CA 1
ATOM 2077 C C . PHE B 1 88 ? 8.172 -4.789 -21.875 1 97.38 88 PHE B C 1
ATOM 2079 O O . PHE B 1 88 ? 9.273 -4.52 -21.391 1 97.38 88 PHE B O 1
ATOM 2086 N N . ALA B 1 89 ? 7.875 -5.957 -22.281 1 97.25 89 ALA B N 1
ATOM 2087 C CA . ALA B 1 89 ? 8.859 -7.035 -22.312 1 97.25 89 ALA B CA 1
ATOM 2088 C C . ALA B 1 89 ? 10.094 -6.621 -23.109 1 97.25 89 ALA B C 1
ATOM 2090 O O . ALA B 1 89 ? 11.227 -6.895 -22.703 1 97.25 89 ALA B O 1
ATOM 2091 N N . GLY B 1 90 ? 9.867 -6 -24.219 1 97.44 90 GLY B N 1
ATOM 2092 C CA . GLY B 1 90 ? 10.961 -5.566 -25.078 1 97.44 90 GLY B CA 1
ATOM 2093 C C . GLY B 1 90 ? 11.898 -4.586 -24.406 1 97.44 90 GLY B C 1
ATOM 2094 O O . GLY B 1 90 ? 13.086 -4.527 -24.734 1 97.44 90 GLY B O 1
ATOM 2095 N N . PHE B 1 91 ? 11.406 -3.877 -23.516 1 97.31 91 PHE B N 1
ATOM 2096 C CA . PHE B 1 91 ? 12.195 -2.889 -22.781 1 97.31 91 PHE B CA 1
ATOM 2097 C C . PHE B 1 91 ? 12.977 -3.547 -21.656 1 97.31 91 PHE B C 1
ATOM 2099 O O . PHE B 1 91 ? 14.156 -3.244 -21.453 1 97.31 91 PHE B O 1
ATOM 2106 N N . PHE B 1 92 ? 12.43 -4.516 -20.984 1 98.12 92 PHE B N 1
ATOM 2107 C CA . PHE B 1 92 ? 13.008 -5.02 -19.75 1 98.12 92 PHE B CA 1
ATOM 2108 C C . PHE B 1 92 ? 13.859 -6.258 -20.016 1 98.12 92 PHE B C 1
ATOM 2110 O O . PHE B 1 92 ? 14.906 -6.441 -19.391 1 98.12 92 PHE B O 1
ATOM 2117 N N . ASN B 1 93 ? 13.5 -7.121 -20.891 1 98.31 93 ASN B N 1
ATOM 2118 C CA . ASN B 1 93 ? 14.156 -8.406 -21.109 1 98.31 93 ASN B CA 1
ATOM 2119 C C . ASN B 1 93 ? 15.633 -8.227 -21.469 1 98.31 93 ASN B C 1
ATOM 2121 O O . ASN B 1 93 ? 16.484 -8.953 -20.969 1 98.31 93 ASN B O 1
ATOM 2125 N N . PRO B 1 94 ? 15.984 -7.246 -22.297 1 97.62 94 PRO B N 1
ATOM 2126 C CA . PRO B 1 94 ? 17.391 -7.078 -22.656 1 97.62 94 PRO B CA 1
ATOM 2127 C C . PRO B 1 94 ? 18.25 -6.641 -21.469 1 97.62 94 PRO B C 1
ATOM 2129 O O . PRO B 1 94 ? 19.484 -6.75 -21.516 1 97.62 94 PRO B O 1
ATOM 2132 N N . MET B 1 95 ? 17.594 -6.215 -20.469 1 97.56 95 MET B N 1
ATOM 2133 C CA . MET B 1 95 ? 18.344 -5.738 -19.312 1 97.56 95 MET B CA 1
ATOM 2134 C C . MET B 1 95 ? 18.656 -6.887 -18.359 1 97.56 95 MET B C 1
ATOM 2136 O O . MET B 1 95 ? 19.469 -6.73 -17.438 1 97.56 95 MET B O 1
ATOM 2140 N N . ALA B 1 96 ? 18.078 -7.988 -18.609 1 96.31 96 ALA B N 1
ATOM 2141 C CA . ALA B 1 96 ? 18.25 -9.141 -17.719 1 96.31 96 ALA B CA 1
ATOM 2142 C C . ALA B 1 96 ? 19.703 -9.602 -17.703 1 96.31 96 ALA B C 1
ATOM 2144 O O . ALA B 1 96 ? 20.312 -9.828 -18.75 1 96.31 96 ALA B O 1
ATOM 2145 N N . GLY B 1 97 ? 20.219 -9.656 -16.469 1 94.56 97 GLY B N 1
ATOM 2146 C CA . GLY B 1 97 ? 21.578 -10.164 -16.312 1 94.56 97 GLY B CA 1
ATOM 2147 C C . GLY B 1 97 ? 22.641 -9.094 -16.5 1 94.56 97 GLY B C 1
ATOM 2148 O O . GLY B 1 97 ? 23.828 -9.359 -16.375 1 94.56 97 GLY B O 1
ATOM 2149 N N . ASN B 1 98 ? 22.25 -7.867 -16.812 1 97.44 98 ASN B N 1
ATOM 2150 C CA . ASN B 1 98 ? 23.188 -6.758 -16.984 1 97.44 98 ASN B CA 1
ATOM 2151 C C . ASN B 1 98 ? 23.75 -6.297 -15.641 1 97.44 98 ASN B C 1
ATOM 2153 O O . ASN B 1 98 ? 23 -5.875 -14.758 1 97.44 98 ASN B O 1
ATOM 2157 N N . PRO B 1 99 ? 25.031 -6.387 -15.523 1 97.56 99 PRO B N 1
ATOM 2158 C CA . PRO B 1 99 ? 25.625 -6.047 -14.227 1 97.56 99 PRO B CA 1
ATOM 2159 C C . PRO B 1 99 ? 25.375 -4.598 -13.828 1 97.56 99 PRO B C 1
ATOM 2161 O O . PRO B 1 99 ? 25.266 -4.297 -12.633 1 97.56 99 PRO B O 1
ATOM 2164 N N . VAL B 1 100 ? 25.312 -3.707 -14.742 1 98 100 VAL B N 1
ATOM 2165 C CA . VAL B 1 100 ? 25.031 -2.305 -14.438 1 98 100 VAL B CA 1
ATOM 2166 C C . VAL B 1 100 ? 23.641 -2.168 -13.836 1 98 100 VAL B C 1
ATOM 2168 O O . VAL B 1 100 ? 23.453 -1.455 -12.844 1 98 100 VAL B O 1
ATOM 2171 N N . VAL B 1 101 ? 22.688 -2.873 -14.398 1 98 101 VAL B N 1
ATOM 2172 C CA . VAL B 1 101 ? 21.312 -2.85 -13.906 1 98 101 VAL B CA 1
ATOM 2173 C C . VAL B 1 101 ? 21.25 -3.5 -12.523 1 98 101 VAL B C 1
ATOM 2175 O O . VAL B 1 101 ? 20.562 -3.006 -11.633 1 98 101 VAL B O 1
ATOM 2178 N N . ASP B 1 102 ? 21.984 -4.582 -12.359 1 98.25 102 ASP B N 1
ATOM 2179 C CA . ASP B 1 102 ? 22.062 -5.25 -11.062 1 98.25 102 ASP B CA 1
ATOM 2180 C C . ASP B 1 102 ? 22.516 -4.281 -9.969 1 98.25 102 ASP B C 1
ATOM 2182 O O . ASP B 1 102 ? 21.891 -4.184 -8.914 1 98.25 102 ASP B O 1
ATOM 2186 N N . TRP B 1 103 ? 23.609 -3.58 -10.258 1 98.19 103 TRP B N 1
ATOM 2187 C CA . TRP B 1 103 ? 24.172 -2.646 -9.289 1 98.19 103 TRP B CA 1
ATOM 2188 C C . TRP B 1 103 ? 23.188 -1.513 -9 1 98.19 103 TRP B C 1
ATOM 2190 O O . TRP B 1 103 ? 22.969 -1.147 -7.84 1 98.19 103 TRP B O 1
ATOM 2200 N N . LEU B 1 104 ? 22.609 -0.949 -10.031 1 97.94 104 LEU B N 1
ATOM 2201 C CA . LEU B 1 104 ? 21.672 0.153 -9.859 1 97.94 104 LEU B CA 1
ATOM 2202 C C . LEU B 1 104 ? 20.484 -0.278 -9.023 1 97.94 104 LEU B C 1
ATOM 2204 O O . LEU B 1 104 ? 20.047 0.452 -8.125 1 97.94 104 LEU B O 1
ATOM 2208 N N . PHE B 1 105 ? 20.016 -1.467 -9.344 1 98.38 105 PHE B N 1
ATOM 2209 C CA . PHE B 1 105 ? 18.859 -1.984 -8.633 1 98.38 105 PHE B CA 1
ATOM 2210 C C . PHE B 1 105 ? 19.172 -2.207 -7.16 1 98.38 105 PHE B C 1
ATOM 2212 O O . PHE B 1 105 ? 18.453 -1.739 -6.281 1 98.38 105 PHE B O 1
ATOM 2219 N N . MET B 1 106 ? 20.297 -2.828 -6.871 1 98.5 106 MET B N 1
ATOM 2220 C CA . MET B 1 106 ? 20.672 -3.164 -5.5 1 98.5 106 MET B CA 1
ATOM 2221 C C . MET B 1 106 ? 20.969 -1.906 -4.691 1 98.5 106 MET B C 1
ATOM 2223 O O . MET B 1 106 ? 20.562 -1.795 -3.535 1 98.5 106 MET B O 1
ATOM 2227 N N . LEU B 1 107 ? 21.672 -0.964 -5.27 1 98.06 107 LEU B N 1
ATOM 2228 C CA . LEU B 1 107 ? 21.953 0.296 -4.59 1 98.06 107 LEU B CA 1
ATOM 2229 C C . LEU B 1 107 ? 20.656 1.071 -4.336 1 98.06 107 LEU B C 1
ATOM 2231 O O . LEU B 1 107 ? 20.516 1.711 -3.289 1 98.06 107 LEU B O 1
ATOM 2235 N N . GLY B 1 108 ? 19.781 1.025 -5.297 1 98.06 108 GLY B N 1
ATOM 2236 C CA . GLY B 1 108 ? 18.484 1.655 -5.102 1 98.06 108 GLY B CA 1
ATOM 2237 C C . GLY B 1 108 ? 17.703 1.072 -3.938 1 98.06 108 GLY B C 1
ATOM 2238 O O . GLY B 1 108 ? 17.203 1.811 -3.09 1 98.06 108 GLY B O 1
ATOM 2239 N N . LEU B 1 109 ? 17.609 -0.265 -3.902 1 98.5 109 LEU B N 1
ATOM 2240 C CA . LEU B 1 109 ? 16.922 -0.928 -2.805 1 98.5 109 LEU B CA 1
ATOM 2241 C C . LEU B 1 109 ? 17.5 -0.502 -1.459 1 98.5 109 LEU B C 1
ATOM 2243 O O . LEU B 1 109 ? 16.75 -0.163 -0.539 1 98.5 109 LEU B O 1
ATOM 2247 N N . LEU B 1 110 ? 18.812 -0.51 -1.382 1 98.31 110 LEU B N 1
ATOM 2248 C CA . LEU B 1 110 ? 19.5 -0.206 -0.131 1 98.31 110 LEU B CA 1
ATOM 2249 C C . LEU B 1 110 ? 19.281 1.25 0.268 1 98.31 110 LEU B C 1
ATOM 2251 O O . LEU B 1 110 ? 18.875 1.535 1.394 1 98.31 110 LEU B O 1
ATOM 2255 N N . CYS B 1 111 ? 19.562 2.16 -0.654 1 98.19 111 CYS B N 1
ATOM 2256 C CA . CYS B 1 111 ? 19.531 3.586 -0.347 1 98.19 111 CYS B CA 1
ATOM 2257 C C . CYS B 1 111 ? 18.109 4.043 -0.044 1 98.19 111 CYS B C 1
ATOM 2259 O O . CYS B 1 111 ? 17.875 4.777 0.917 1 98.19 111 CYS B O 1
ATOM 2261 N N . ILE B 1 112 ? 17.156 3.602 -0.825 1 97.81 112 ILE B N 1
ATOM 2262 C CA . ILE B 1 112 ? 15.758 3.961 -0.581 1 97.81 112 ILE B CA 1
ATOM 2263 C C . ILE B 1 112 ? 15.312 3.402 0.768 1 97.81 112 ILE B C 1
ATOM 2265 O O . ILE B 1 112 ? 14.734 4.121 1.583 1 97.81 112 ILE B O 1
ATOM 2269 N N . GLY B 1 113 ? 15.602 2.096 0.985 1 98.38 113 GLY B N 1
ATOM 2270 C CA . GLY B 1 113 ? 15.234 1.457 2.238 1 98.38 113 GLY B CA 1
ATOM 2271 C C . GLY B 1 113 ? 15.82 2.15 3.455 1 98.38 113 GLY B C 1
ATOM 2272 O O . GLY B 1 113 ? 15.117 2.393 4.438 1 98.38 113 GLY B O 1
ATOM 2273 N N . LEU B 1 114 ? 17.062 2.49 3.414 1 97.62 114 LEU B N 1
ATOM 2274 C CA . LEU B 1 114 ? 17.734 3.146 4.535 1 97.62 114 LEU B CA 1
ATOM 2275 C C . LEU B 1 114 ? 17.156 4.539 4.766 1 97.62 114 LEU B C 1
ATOM 2277 O O . LEU B 1 114 ? 16.953 4.945 5.91 1 97.62 114 LEU B O 1
ATOM 2281 N N . ALA B 1 115 ? 17 5.23 3.682 1 95.81 115 ALA B N 1
ATOM 2282 C CA . ALA B 1 115 ? 16.422 6.566 3.797 1 95.81 115 ALA B CA 1
ATOM 2283 C C . ALA B 1 115 ? 15.055 6.523 4.461 1 95.81 115 ALA B C 1
ATOM 2285 O O . ALA B 1 115 ? 14.766 7.316 5.363 1 95.81 115 ALA B O 1
ATOM 2286 N N . LEU B 1 116 ? 14.234 5.625 4.062 1 96.88 116 LEU B N 1
ATOM 2287 C CA . LEU B 1 116 ? 12.898 5.488 4.633 1 96.88 116 LEU B CA 1
ATOM 2288 C C . LEU B 1 116 ? 12.977 5.035 6.086 1 96.88 116 LEU B C 1
ATOM 2290 O O . LEU B 1 116 ? 12.219 5.523 6.934 1 96.88 116 LEU B O 1
ATOM 2294 N N . ALA B 1 117 ? 13.852 4.113 6.359 1 96.75 117 ALA B N 1
ATOM 2295 C CA . ALA B 1 117 ? 13.984 3.594 7.715 1 96.75 117 ALA B CA 1
ATOM 2296 C C . ALA B 1 117 ? 14.414 4.695 8.688 1 96.75 117 ALA B C 1
ATOM 2298 O O . ALA B 1 117 ? 13.875 4.805 9.789 1 96.75 117 ALA B O 1
ATOM 2299 N N . LEU B 1 118 ? 15.289 5.504 8.258 1 94.94 118 LEU B N 1
ATOM 2300 C CA . LEU B 1 118 ? 15.859 6.527 9.117 1 94.94 118 LEU B CA 1
ATOM 2301 C C . LEU B 1 118 ? 15.039 7.812 9.055 1 94.94 118 LEU B C 1
ATOM 2303 O O . LEU B 1 118 ? 15.117 8.648 9.953 1 94.94 118 LEU B O 1
ATOM 2307 N N . GLY B 1 119 ? 14.352 7.988 7.98 1 92.06 119 GLY B N 1
ATOM 2308 C CA . GLY B 1 119 ? 13.578 9.203 7.793 1 92.06 119 GLY B CA 1
ATOM 2309 C C . GLY B 1 119 ? 14.406 10.375 7.309 1 92.06 119 GLY B C 1
ATOM 2310 O O . GLY B 1 119 ? 14.109 11.531 7.625 1 92.06 119 GLY B O 1
ATOM 2311 N N . ILE B 1 120 ? 15.469 10.086 6.602 1 89.88 120 ILE B N 1
ATOM 2312 C CA . ILE B 1 120 ? 16.328 11.141 6.09 1 89.88 120 ILE B CA 1
ATOM 2313 C C . ILE B 1 120 ? 16.312 11.133 4.562 1 89.88 120 ILE B C 1
ATOM 2315 O O . ILE B 1 120 ? 16.25 10.07 3.941 1 89.88 120 ILE B O 1
ATOM 2319 N N . GLY B 1 121 ? 16.328 12.406 4.008 1 90.38 121 GLY B N 1
ATOM 2320 C CA . GLY B 1 121 ? 16.328 12.5 2.557 1 90.38 121 GLY B CA 1
ATOM 2321 C C . GLY B 1 121 ? 15.055 11.945 1.933 1 90.38 121 GLY B C 1
ATOM 2322 O O . GLY B 1 121 ? 15.117 11.227 0.932 1 90.38 121 GLY B O 1
ATOM 2323 N N . MET B 1 122 ? 13.992 12.227 2.521 1 87.62 122 MET B N 1
ATOM 2324 C CA . MET B 1 122 ? 12.711 11.609 2.186 1 87.62 122 MET B CA 1
ATOM 2325 C C . MET B 1 122 ? 12.266 12.008 0.782 1 87.62 122 MET B C 1
ATOM 2327 O O . MET B 1 122 ? 11.703 11.195 0.051 1 87.62 122 MET B O 1
ATOM 2331 N N . ARG B 1 123 ? 12.508 13.164 0.404 1 90.69 123 ARG B N 1
ATOM 2332 C CA . ARG B 1 123 ? 12.055 13.609 -0.907 1 90.69 123 ARG B CA 1
ATOM 2333 C C . ARG B 1 123 ? 12.781 12.867 -2.023 1 90.69 123 ARG B C 1
ATOM 2335 O O . ARG B 1 123 ? 12.156 12.406 -2.977 1 90.69 123 ARG B O 1
ATOM 2342 N N . ILE B 1 124 ? 14.078 12.688 -1.868 1 91.88 124 ILE B N 1
ATOM 2343 C CA . ILE B 1 124 ? 14.875 11.953 -2.848 1 91.88 124 ILE B CA 1
ATOM 2344 C C . ILE B 1 124 ? 14.5 10.477 -2.826 1 91.88 124 ILE B C 1
ATOM 2346 O O . ILE B 1 124 ? 14.312 9.859 -3.879 1 91.88 124 ILE B O 1
ATOM 2350 N N . ALA B 1 125 ? 14.383 9.984 -1.606 1 92.31 125 ALA B N 1
ATOM 2351 C CA . ALA B 1 125 ? 14 8.578 -1.454 1 92.31 125 ALA B CA 1
ATOM 2352 C C . ALA B 1 125 ? 12.625 8.32 -2.068 1 92.31 125 ALA B C 1
ATOM 2354 O O . ALA B 1 125 ? 12.414 7.293 -2.717 1 92.31 125 ALA B O 1
ATOM 2355 N N . ALA B 1 126 ? 11.758 9.25 -1.846 1 93.69 126 ALA B N 1
ATOM 2356 C CA . ALA B 1 126 ? 10.414 9.109 -2.402 1 93.69 126 ALA B CA 1
ATOM 2357 C C . ALA B 1 126 ? 10.445 9.164 -3.928 1 93.69 126 ALA B C 1
ATOM 2359 O O . ALA B 1 126 ? 9.781 8.367 -4.594 1 93.69 126 ALA B O 1
ATOM 2360 N N . GLY B 1 127 ? 11.188 10.078 -4.52 1 95.94 127 GLY B N 1
ATOM 2361 C CA . GLY B 1 127 ? 11.32 10.141 -5.965 1 95.94 127 GLY B CA 1
ATOM 2362 C C . GLY B 1 127 ? 11.922 8.891 -6.57 1 95.94 127 GLY B C 1
ATOM 2363 O O . GLY B 1 127 ? 11.359 8.312 -7.504 1 95.94 127 GLY B O 1
ATOM 2364 N N . ALA B 1 128 ? 13.023 8.5 -6.043 1 96.88 128 ALA B N 1
ATOM 2365 C CA . ALA B 1 128 ? 13.711 7.305 -6.527 1 96.88 128 ALA B CA 1
ATOM 2366 C C . ALA B 1 128 ? 12.875 6.051 -6.281 1 96.88 128 ALA B C 1
ATOM 2368 O O . ALA B 1 128 ? 12.766 5.188 -7.156 1 96.88 128 ALA B O 1
ATOM 2369 N N . GLY B 1 129 ? 12.32 5.984 -5.086 1 97.81 129 GLY B N 1
ATOM 2370 C CA . GLY B 1 129 ? 11.469 4.852 -4.758 1 97.81 129 GLY B CA 1
ATOM 2371 C C . GLY B 1 129 ? 10.227 4.762 -5.621 1 97.81 129 GLY B C 1
ATOM 2372 O O . GLY B 1 129 ? 9.883 3.684 -6.113 1 97.81 129 GLY B O 1
ATOM 2373 N N . ALA B 1 130 ? 9.578 5.895 -5.785 1 98.12 130 ALA B N 1
ATOM 2374 C CA . ALA B 1 130 ? 8.406 5.926 -6.656 1 98.12 130 ALA B CA 1
ATOM 2375 C C . ALA B 1 130 ? 8.766 5.504 -8.078 1 98.12 130 ALA B C 1
ATOM 2377 O O . ALA B 1 130 ? 8.023 4.75 -8.711 1 98.12 130 ALA B O 1
ATOM 2378 N N . LEU B 1 131 ? 9.867 5.98 -8.523 1 97.94 131 LEU B N 1
ATOM 2379 C CA . LEU B 1 131 ? 10.305 5.613 -9.859 1 97.94 131 LEU B CA 1
ATOM 2380 C C . LEU B 1 131 ? 10.562 4.113 -9.961 1 97.94 131 LEU B C 1
ATOM 2382 O O . LEU B 1 131 ? 10.094 3.463 -10.898 1 97.94 131 LEU B O 1
ATOM 2386 N N . LEU B 1 132 ? 11.281 3.578 -9.062 1 98.19 132 LEU B N 1
ATOM 2387 C CA . LEU B 1 132 ? 11.57 2.148 -9.062 1 98.19 132 LEU B CA 1
ATOM 2388 C C . LEU B 1 132 ? 10.273 1.335 -9.008 1 98.19 132 LEU B C 1
ATOM 2390 O O . LEU B 1 132 ? 10.109 0.379 -9.773 1 98.19 132 LEU B O 1
ATOM 2394 N N . LEU B 1 133 ? 9.367 1.723 -8.164 1 98.5 133 LEU B N 1
ATOM 2395 C CA . LEU B 1 133 ? 8.102 1.013 -8.016 1 98.5 133 LEU B CA 1
ATOM 2396 C C . LEU B 1 133 ? 7.258 1.132 -9.281 1 98.5 133 LEU B C 1
ATOM 2398 O O . LEU B 1 133 ? 6.574 0.183 -9.672 1 98.5 133 LEU B O 1
ATOM 2402 N N . LEU B 1 134 ? 7.293 2.295 -9.914 1 97.94 134 LEU B N 1
ATOM 2403 C CA . LEU B 1 134 ? 6.582 2.471 -11.172 1 97.94 134 LEU B CA 1
ATOM 2404 C C . LEU B 1 134 ? 7.156 1.565 -12.258 1 97.94 134 LEU B C 1
ATOM 2406 O O . LEU B 1 134 ? 6.414 1 -13.055 1 97.94 134 LEU B O 1
ATOM 2410 N N . LEU B 1 135 ? 8.445 1.486 -12.305 1 97.81 135 LEU B N 1
ATOM 2411 C CA . LEU B 1 135 ? 9.078 0.587 -13.266 1 97.81 135 LEU B CA 1
ATOM 2412 C C . LEU B 1 135 ? 8.695 -0.862 -12.984 1 97.81 135 LEU B C 1
ATOM 2414 O O . LEU B 1 135 ? 8.445 -1.632 -13.914 1 97.81 135 LEU B O 1
ATOM 2418 N N . MET B 1 136 ? 8.695 -1.23 -11.742 1 97.25 136 MET B N 1
ATOM 2419 C CA . MET B 1 136 ? 8.281 -2.584 -11.383 1 97.25 136 MET B CA 1
ATOM 2420 C C . MET B 1 136 ? 6.82 -2.816 -11.75 1 97.25 136 MET B C 1
ATOM 2422 O O . MET B 1 136 ? 6.441 -3.92 -12.141 1 97.25 136 MET B O 1
ATOM 2426 N N . TRP B 1 137 ? 5.98 -1.773 -11.57 1 97.62 137 TRP B N 1
ATOM 2427 C CA . TRP B 1 137 ? 4.59 -1.84 -12 1 97.62 137 TRP B CA 1
ATOM 2428 C C . TRP B 1 137 ? 4.492 -2.088 -13.5 1 97.62 137 TRP B C 1
ATOM 2430 O O . TRP B 1 137 ? 3.744 -2.961 -13.945 1 97.62 137 TRP B O 1
ATOM 2440 N N . MET B 1 138 ? 5.277 -1.374 -14.289 1 97.81 138 MET B N 1
ATOM 2441 C CA . MET B 1 138 ? 5.305 -1.578 -15.734 1 97.81 138 MET B CA 1
ATOM 2442 C C . MET B 1 138 ? 5.711 -3.008 -16.078 1 97.81 138 MET B C 1
ATOM 2444 O O . MET B 1 138 ? 5.125 -3.629 -16.969 1 97.81 138 MET B O 1
ATOM 2448 N N . ALA B 1 139 ? 6.629 -3.508 -15.367 1 97.06 139 ALA B N 1
ATOM 2449 C CA . ALA B 1 139 ? 7.16 -4.848 -15.617 1 97.06 139 ALA B CA 1
ATOM 2450 C C . ALA B 1 139 ? 6.141 -5.918 -15.227 1 97.06 139 ALA B C 1
ATOM 2452 O O . ALA B 1 139 ? 6.227 -7.059 -15.695 1 97.06 139 ALA B O 1
ATOM 2453 N N . SER B 1 140 ? 5.242 -5.543 -14.414 1 96.69 140 SER B N 1
ATOM 2454 C CA . SER B 1 140 ? 4.297 -6.527 -13.898 1 96.69 140 SER B CA 1
ATOM 2455 C C . SER B 1 140 ? 3.072 -6.637 -14.805 1 96.69 140 SER B C 1
ATOM 2457 O O . SER B 1 140 ? 2.256 -7.547 -14.641 1 96.69 140 SER B O 1
ATOM 2459 N N . LEU B 1 141 ? 2.965 -5.801 -15.844 1 96 141 LEU B N 1
ATOM 2460 C CA . LEU B 1 141 ? 1.801 -5.805 -16.719 1 96 141 LEU B CA 1
ATOM 2461 C C . LEU B 1 141 ? 1.916 -6.906 -17.781 1 96 141 LEU B C 1
ATOM 2463 O O . LEU B 1 141 ? 2.99 -7.117 -18.344 1 96 141 LEU B O 1
ATOM 2467 N N . PRO B 1 142 ? 0.736 -7.43 -18.062 1 95.5 142 PRO B N 1
ATOM 2468 C CA . PRO B 1 142 ? -0.58 -7.293 -17.438 1 95.5 142 PRO B CA 1
ATOM 2469 C C . PRO B 1 142 ? -0.651 -7.961 -16.062 1 95.5 142 PRO B C 1
ATOM 2471 O O . PRO B 1 142 ? 0.111 -8.891 -15.789 1 95.5 142 PRO B O 1
ATOM 2474 N N . LEU B 1 143 ? -1.553 -7.492 -15.203 1 95.12 143 LEU B N 1
ATOM 2475 C CA . LEU B 1 143 ? -1.688 -8.008 -13.844 1 95.12 143 LEU B CA 1
ATOM 2476 C C . LEU B 1 143 ? -2.641 -9.195 -13.805 1 95.12 143 LEU B C 1
ATOM 2478 O O . LEU B 1 143 ? -3.568 -9.281 -14.617 1 95.12 143 LEU B O 1
ATOM 2482 N N . ALA B 1 144 ? -2.434 -10.023 -12.875 1 90.81 144 ALA B N 1
ATOM 2483 C CA . ALA B 1 144 ? -3.195 -11.266 -12.781 1 90.81 144 ALA B CA 1
ATOM 2484 C C . ALA B 1 144 ? -4.562 -11.031 -12.148 1 90.81 144 ALA B C 1
ATOM 2486 O O . ALA B 1 144 ? -5.535 -11.719 -12.477 1 90.81 144 ALA B O 1
ATOM 2487 N N . VAL B 1 145 ? -4.699 -10.023 -11.266 1 92.94 145 VAL B N 1
ATOM 2488 C CA . VAL B 1 145 ? -5.906 -10 -10.445 1 92.94 145 VAL B CA 1
ATOM 2489 C C . VAL B 1 145 ? -6.621 -8.656 -10.617 1 92.94 145 VAL B C 1
ATOM 2491 O O . VAL B 1 145 ? -7.742 -8.477 -10.133 1 92.94 145 VAL B O 1
ATOM 2494 N N . ASN B 1 146 ? -6.02 -7.719 -11.266 1 96.75 146 ASN B N 1
ATOM 2495 C CA . ASN B 1 146 ? -6.535 -6.367 -11.469 1 96.75 146 ASN B CA 1
ATOM 2496 C C . ASN B 1 146 ? -6.094 -5.797 -12.812 1 96.75 146 ASN B C 1
ATOM 2498 O O . ASN B 1 146 ? -5.008 -6.121 -13.305 1 96.75 146 ASN B O 1
ATOM 2502 N N . PRO B 1 147 ? -6.953 -4.969 -13.367 1 95.12 147 PRO B N 1
ATOM 2503 C CA . PRO B 1 147 ? -6.57 -4.465 -14.688 1 95.12 147 PRO B CA 1
ATOM 2504 C C . PRO B 1 147 ? -5.344 -3.555 -14.641 1 95.12 147 PRO B C 1
ATOM 2506 O O . PRO B 1 147 ? -4.531 -3.561 -15.562 1 95.12 147 PRO B O 1
ATOM 2509 N N . PHE B 1 148 ? -5.168 -2.762 -13.578 1 95.44 148 PHE B N 1
ATOM 2510 C CA . PHE B 1 148 ? -3.992 -1.904 -13.672 1 95.44 148 PHE B CA 1
ATOM 2511 C C . PHE B 1 148 ? -3.469 -1.546 -12.289 1 95.44 148 PHE B C 1
ATOM 2513 O O . PHE B 1 148 ? -2.379 -0.985 -12.156 1 95.44 148 PHE B O 1
ATOM 2520 N N . VAL B 1 149 ? -4.152 -1.879 -11.211 1 97.62 149 VAL B N 1
ATOM 2521 C CA . VAL B 1 149 ? -3.693 -1.471 -9.891 1 97.62 149 VAL B CA 1
ATOM 2522 C C . VAL B 1 149 ? -2.992 -2.641 -9.203 1 97.62 149 VAL B C 1
ATOM 2524 O O . VAL B 1 149 ? -3.539 -3.744 -9.125 1 97.62 149 VAL B O 1
ATOM 2527 N N . ASP B 1 150 ? -1.814 -2.385 -8.711 1 97.06 150 ASP B N 1
ATOM 2528 C CA . ASP B 1 150 ? -1.135 -3.338 -7.836 1 97.06 150 ASP B CA 1
ATOM 2529 C C . ASP B 1 150 ? -0.386 -2.617 -6.715 1 97.06 150 ASP B C 1
ATOM 2531 O O . ASP B 1 150 ? -0.5 -1.399 -6.566 1 97.06 150 ASP B O 1
ATOM 2535 N N . ASP B 1 151 ? 0.267 -3.291 -5.898 1 96.81 151 ASP B N 1
ATOM 2536 C CA . ASP B 1 151 ? 0.895 -2.717 -4.711 1 96.81 151 ASP B CA 1
ATOM 2537 C C . ASP B 1 151 ? 2.01 -1.747 -5.094 1 96.81 151 ASP B C 1
ATOM 2539 O O . ASP B 1 151 ? 2.275 -0.782 -4.375 1 96.81 151 ASP B O 1
ATOM 2543 N N . HIS B 1 152 ? 2.709 -2.041 -6.277 1 98.19 152 HIS B N 1
ATOM 2544 C CA . HIS B 1 152 ? 3.771 -1.134 -6.699 1 98.19 152 HIS B CA 1
ATOM 2545 C C . HIS B 1 152 ? 3.223 0.26 -6.984 1 98.19 152 HIS B C 1
ATOM 2547 O O . HIS B 1 152 ? 3.793 1.259 -6.539 1 98.19 152 HIS B O 1
ATOM 2553 N N . LEU B 1 153 ? 2.127 0.211 -7.668 1 98.19 153 LEU B N 1
ATOM 2554 C CA . LEU B 1 153 ? 1.521 1.49 -8.016 1 98.19 153 LEU B CA 1
ATOM 2555 C C . LEU B 1 153 ? 1.043 2.225 -6.766 1 98.19 153 LEU B C 1
ATOM 2557 O O . LEU B 1 153 ? 1.308 3.418 -6.602 1 98.19 153 LEU B O 1
ATOM 2561 N N . ILE B 1 154 ? 0.356 1.534 -5.902 1 98.38 154 ILE B N 1
ATOM 2562 C CA . ILE B 1 154 ? -0.151 2.131 -4.672 1 98.38 154 ILE B CA 1
ATOM 2563 C C . ILE B 1 154 ? 1.012 2.672 -3.842 1 98.38 154 ILE B C 1
ATOM 2565 O O . ILE B 1 154 ? 0.998 3.832 -3.424 1 98.38 154 ILE B O 1
ATOM 2569 N N . ASN B 1 155 ? 2.033 1.874 -3.637 1 98.56 155 ASN B N 1
ATOM 2570 C CA . ASN B 1 155 ? 3.158 2.268 -2.795 1 98.56 155 ASN B CA 1
ATOM 2571 C C . ASN B 1 155 ? 3.938 3.43 -3.406 1 98.56 155 ASN B C 1
ATOM 2573 O O . ASN B 1 155 ? 4.484 4.262 -2.684 1 98.56 155 ASN B O 1
ATOM 2577 N N . ALA B 1 156 ? 4.008 3.504 -4.754 1 98.5 156 ALA B N 1
ATOM 2578 C CA . ALA B 1 156 ? 4.656 4.645 -5.398 1 98.5 156 ALA B CA 1
ATOM 2579 C C . ALA B 1 156 ? 3.99 5.953 -4.992 1 98.5 156 ALA B C 1
ATOM 2581 O O . ALA B 1 156 ? 4.668 6.914 -4.617 1 98.5 156 ALA B O 1
ATOM 2582 N N . VAL B 1 157 ? 2.699 5.961 -4.984 1 98.12 157 VAL B N 1
ATOM 2583 C CA . VAL B 1 157 ? 1.962 7.168 -4.637 1 98.12 157 VAL B CA 1
ATOM 2584 C C . VAL B 1 157 ? 2.043 7.41 -3.131 1 98.12 157 VAL B C 1
ATOM 2586 O O . VAL B 1 157 ? 2.146 8.555 -2.682 1 98.12 157 VAL B O 1
ATOM 2589 N N . VAL B 1 158 ? 2.002 6.359 -2.363 1 98 158 VAL B N 1
ATOM 2590 C CA . VAL B 1 158 ? 2.141 6.461 -0.914 1 98 158 VAL B CA 1
ATOM 2591 C C . VAL B 1 158 ? 3.451 7.164 -0.567 1 98 158 VAL B C 1
ATOM 2593 O O . VAL B 1 158 ? 3.477 8.055 0.282 1 98 158 VAL B O 1
ATOM 2596 N N . LEU B 1 159 ? 4.523 6.797 -1.271 1 97.75 159 LEU B N 1
ATOM 2597 C CA . LEU B 1 159 ? 5.832 7.379 -0.981 1 97.75 159 LEU B CA 1
ATOM 2598 C C . LEU B 1 159 ? 5.82 8.883 -1.226 1 97.75 159 LEU B C 1
ATOM 2600 O O . LEU B 1 159 ? 6.391 9.648 -0.443 1 97.75 159 LEU B O 1
ATOM 2604 N N . ILE B 1 160 ? 5.191 9.281 -2.256 1 96.38 160 ILE B N 1
ATOM 2605 C CA . ILE B 1 160 ? 5.074 10.703 -2.562 1 96.38 160 ILE B CA 1
ATOM 2606 C C . ILE B 1 160 ? 4.316 11.414 -1.44 1 96.38 160 ILE B C 1
ATOM 2608 O O . ILE B 1 160 ? 4.738 12.477 -0.973 1 96.38 160 ILE B O 1
ATOM 2612 N N . GLY B 1 161 ? 3.24 10.82 -0.996 1 96 161 GLY B N 1
ATOM 2613 C CA . GLY B 1 161 ? 2.477 11.391 0.106 1 96 161 GLY B CA 1
ATOM 2614 C C . GLY B 1 161 ? 3.262 11.461 1.401 1 96 161 GLY B C 1
ATOM 2615 O O . GLY B 1 161 ? 3.178 12.445 2.131 1 96 161 GLY B O 1
ATOM 2616 N N . LEU B 1 162 ? 3.984 10.43 1.703 1 94.94 162 LEU B N 1
ATOM 2617 C CA . LEU B 1 162 ? 4.758 10.383 2.938 1 94.94 162 LEU B CA 1
ATOM 2618 C C . LEU B 1 162 ? 5.809 11.492 2.963 1 94.94 162 LEU B C 1
ATOM 2620 O O . LEU B 1 162 ? 6.02 12.125 3.998 1 94.94 162 LEU B O 1
ATOM 2624 N N . ALA B 1 163 ? 6.492 11.68 1.811 1 92.38 163 ALA B N 1
ATOM 2625 C CA . ALA B 1 163 ? 7.492 12.742 1.738 1 92.38 163 ALA B CA 1
ATOM 2626 C C . ALA B 1 163 ? 6.855 14.109 1.95 1 92.38 163 ALA B C 1
ATOM 2628 O O . ALA B 1 163 ? 7.379 14.938 2.705 1 92.38 163 ALA B O 1
ATOM 2629 N N . ALA B 1 164 ? 5.73 14.289 1.35 1 90.44 164 ALA B N 1
ATOM 2630 C CA . ALA B 1 164 ? 5.039 15.57 1.451 1 90.44 164 ALA B CA 1
ATOM 2631 C C . ALA B 1 164 ? 4.473 15.781 2.854 1 90.44 164 ALA B C 1
ATOM 2633 O O . ALA B 1 164 ? 4.34 16.922 3.311 1 90.44 164 ALA B O 1
ATOM 2634 N N . PHE B 1 165 ? 4.164 14.664 3.498 1 88.19 165 PHE B N 1
ATOM 2635 C CA . PHE B 1 165 ? 3.588 14.695 4.836 1 88.19 165 PHE B CA 1
ATOM 2636 C C . PHE B 1 165 ? 4.68 14.766 5.895 1 88.19 165 PHE B C 1
ATOM 2638 O O . PHE B 1 165 ? 4.391 14.859 7.09 1 88.19 165 PHE B O 1
ATOM 2645 N N . LEU B 1 166 ? 5.965 14.773 5.508 1 84.44 166 LEU B N 1
ATOM 2646 C CA . LEU B 1 166 ? 7.113 14.812 6.406 1 84.44 166 LEU B CA 1
ATOM 2647 C C . LEU B 1 166 ? 7.078 13.648 7.387 1 84.44 166 LEU B C 1
ATOM 2649 O O . LEU B 1 166 ? 7.328 13.828 8.578 1 84.44 166 LEU B O 1
ATOM 2653 N N . ALA B 1 167 ? 6.684 12.586 6.871 1 83.94 167 ALA B N 1
ATOM 2654 C CA . ALA B 1 167 ? 6.527 11.391 7.695 1 83.94 167 ALA B CA 1
ATOM 2655 C C . ALA B 1 167 ? 7.863 10.953 8.281 1 83.94 167 ALA B C 1
ATOM 2657 O O . ALA B 1 167 ? 7.902 10.148 9.219 1 83.94 167 ALA B O 1
ATOM 2658 N N . GLY B 1 168 ? 8.93 11.438 7.848 1 83.25 168 GLY B N 1
ATOM 2659 C CA . GLY B 1 168 ? 10.242 11.133 8.398 1 83.25 168 GLY B CA 1
ATOM 2660 C C . GLY B 1 168 ? 10.469 11.742 9.766 1 83.25 168 GLY B C 1
ATOM 2661 O O . GLY B 1 168 ? 11.375 11.328 10.492 1 83.25 168 GLY B O 1
ATOM 2662 N N . ASP B 1 169 ? 9.641 12.672 10.062 1 83.06 169 ASP B N 1
ATOM 2663 C CA . ASP B 1 169 ? 9.828 13.383 11.32 1 83.06 169 ASP B CA 1
ATOM 2664 C C . ASP B 1 169 ? 9.32 12.547 12.5 1 83.06 169 ASP B C 1
ATOM 2666 O O . ASP B 1 169 ? 9.82 12.688 13.617 1 83.06 169 ASP B O 1
ATOM 2670 N N . THR B 1 170 ? 8.352 11.734 12.148 1 83.31 170 THR B N 1
ATOM 2671 C CA . THR B 1 170 ? 7.793 10.875 13.188 1 83.31 170 THR B CA 1
ATOM 2672 C C . THR B 1 170 ? 8.445 9.5 13.156 1 83.31 170 THR B C 1
ATOM 2674 O O . THR B 1 170 ? 8.461 8.836 12.117 1 83.31 170 THR B O 1
ATOM 2677 N N . ALA B 1 171 ? 9.031 9.102 14.398 1 85.81 171 ALA B N 1
ATOM 2678 C CA . ALA B 1 171 ? 9.719 7.82 14.516 1 85.81 171 ALA B CA 1
ATOM 2679 C C . ALA B 1 171 ? 10.883 7.727 13.531 1 85.81 171 ALA B C 1
ATOM 2681 O O . ALA B 1 171 ? 11.102 6.68 12.922 1 85.81 171 ALA B O 1
ATOM 2682 N N . GLY B 1 172 ? 11.469 8.875 13.266 1 83.56 172 GLY B N 1
ATOM 2683 C CA . GLY B 1 172 ? 12.625 8.992 12.383 1 83.56 172 GLY B CA 1
ATOM 2684 C C . GLY B 1 172 ? 13.508 10.18 12.719 1 83.56 172 GLY B C 1
ATOM 2685 O O . GLY B 1 172 ? 13.258 10.898 13.688 1 83.56 172 GLY B O 1
ATOM 2686 N N . LEU B 1 173 ? 14.555 10.32 11.898 1 83.56 173 LEU B N 1
ATOM 2687 C CA . LEU B 1 173 ? 15.531 11.375 12.141 1 83.56 173 LEU B CA 1
ATOM 2688 C C . LEU B 1 173 ? 15.266 12.578 11.242 1 83.56 173 LEU B C 1
ATOM 2690 O O . LEU B 1 173 ? 16.156 13.391 11.008 1 83.56 173 LEU B O 1
ATOM 2694 N N . GLY B 1 174 ? 14.125 12.609 10.742 1 80.56 174 GLY B N 1
ATOM 2695 C CA . GLY B 1 174 ? 13.789 13.664 9.805 1 80.56 174 GLY B CA 1
ATOM 2696 C C . GLY B 1 174 ? 13.93 15.055 10.391 1 80.56 174 GLY B C 1
ATOM 2697 O O . GLY B 1 174 ? 14.422 15.961 9.719 1 80.56 174 GLY B O 1
ATOM 2698 N N . ARG B 1 175 ? 13.523 15.172 11.609 1 79.94 175 ARG B N 1
ATOM 2699 C CA . ARG B 1 175 ? 13.617 16.484 12.25 1 79.94 175 ARG B CA 1
ATOM 2700 C C . ARG B 1 175 ? 15.07 16.891 12.43 1 79.94 175 ARG B C 1
ATOM 2702 O O . ARG B 1 175 ? 15.438 18.031 12.117 1 79.94 175 ARG B O 1
ATOM 2709 N N . TRP B 1 176 ? 15.836 15.992 12.977 1 79.44 176 TRP B N 1
ATOM 2710 C CA . TRP B 1 176 ? 17.266 16.234 13.141 1 79.44 176 TRP B CA 1
ATOM 2711 C C . TRP B 1 176 ? 17.922 16.547 11.797 1 79.44 176 TRP B C 1
ATOM 2713 O O . TRP B 1 176 ? 18.703 17.484 11.672 1 79.44 176 TRP B O 1
ATOM 2723 N N . TRP B 1 177 ? 17.562 15.805 10.805 1 79.56 177 TRP B N 1
ATOM 2724 C CA . TRP B 1 177 ? 18.094 15.93 9.453 1 79.56 177 TRP B CA 1
ATOM 2725 C C . TRP B 1 177 ? 17.719 17.281 8.844 1 79.56 177 TRP B C 1
ATOM 2727 O O . TRP B 1 177 ? 18.547 17.922 8.203 1 79.56 177 TRP B O 1
ATOM 2737 N N . SER B 1 178 ? 16.562 17.719 9.117 1 78.56 178 SER B N 1
ATOM 2738 C CA . SER B 1 178 ? 16.094 18.969 8.523 1 78.56 178 SER B CA 1
ATOM 2739 C C . SER B 1 178 ? 16.828 20.172 9.094 1 78.56 178 SER B C 1
ATOM 2741 O O . SER B 1 178 ? 16.859 21.25 8.492 1 78.56 178 SER B O 1
ATOM 2743 N N . GLN B 1 179 ? 17.484 19.984 10.219 1 76.25 179 GLN B N 1
ATOM 2744 C CA . GLN B 1 179 ? 18.172 21.078 10.898 1 76.25 179 GLN B CA 1
ATOM 2745 C C . GLN B 1 179 ? 19.641 21.172 10.453 1 76.25 179 GLN B C 1
ATOM 2747 O O . GLN B 1 179 ? 20.344 22.109 10.82 1 76.25 179 GLN B O 1
ATOM 2752 N N . ARG B 1 180 ? 19.969 20.234 9.719 1 73 180 ARG B N 1
ATOM 2753 C CA . ARG B 1 180 ? 21.359 20.281 9.242 1 73 180 ARG B CA 1
ATOM 2754 C C . ARG B 1 180 ? 21.531 21.359 8.188 1 73 180 ARG B C 1
ATOM 2756 O O . ARG B 1 180 ? 20.609 21.656 7.434 1 73 180 ARG B O 1
ATOM 2763 N N . ARG B 1 181 ? 22.75 21.953 8.133 1 72.5 181 ARG B N 1
ATOM 2764 C CA . ARG B 1 181 ? 23.062 23.062 7.234 1 72.5 181 ARG B CA 1
ATOM 2765 C C . ARG B 1 181 ? 22.844 22.656 5.777 1 72.5 181 ARG B C 1
ATOM 2767 O O . ARG B 1 181 ? 22.359 23.438 4.973 1 72.5 181 ARG B O 1
ATOM 2774 N N . MET B 1 182 ? 23.234 21.469 5.535 1 70.31 182 MET B N 1
ATOM 2775 C CA . MET B 1 182 ? 23.125 21.016 4.156 1 70.31 182 MET B CA 1
ATOM 2776 C C . MET B 1 182 ? 21.672 20.953 3.715 1 70.31 182 MET B C 1
ATOM 2778 O O . MET B 1 182 ? 21.344 21.312 2.582 1 70.31 182 MET B O 1
ATOM 2782 N N . VAL B 1 183 ? 20.812 20.531 4.508 1 76.06 183 VAL B N 1
ATOM 2783 C CA . VAL B 1 183 ? 19.406 20.391 4.172 1 76.06 183 VAL B CA 1
ATOM 2784 C C . VAL B 1 183 ? 18.766 21.766 4.062 1 76.06 183 VAL B C 1
ATOM 2786 O O . VAL B 1 183 ? 17.891 21.984 3.215 1 76.06 183 VAL B O 1
ATOM 2789 N N . ARG B 1 184 ? 19.25 22.641 4.848 1 72.25 184 ARG B N 1
ATOM 2790 C CA . ARG B 1 184 ? 18.734 24 4.789 1 72.25 184 ARG B CA 1
ATOM 2791 C C . ARG B 1 184 ? 19.109 24.672 3.475 1 72.25 184 ARG B C 1
ATOM 2793 O O . ARG B 1 184 ? 18.344 25.484 2.943 1 72.25 184 ARG B O 1
ATOM 2800 N N . ARG B 1 185 ? 20.266 24.156 2.953 1 70.81 185 ARG B N 1
ATOM 2801 C CA . ARG B 1 185 ? 20.75 24.719 1.694 1 70.81 185 ARG B CA 1
ATOM 2802 C C . ARG B 1 185 ? 20.047 24.078 0.503 1 70.81 185 ARG B C 1
ATOM 2804 O O . ARG B 1 185 ? 19.781 24.734 -0.5 1 70.81 185 ARG B O 1
ATOM 2811 N N . PHE B 1 186 ? 19.812 22.75 0.681 1 72 186 PHE B N 1
ATOM 2812 C CA . PHE B 1 186 ? 19.188 22 -0.401 1 72 186 PHE B CA 1
ATOM 2813 C C . PHE B 1 186 ? 17.906 21.312 0.084 1 72 186 PHE B C 1
ATOM 2815 O O . PHE B 1 186 ? 17.938 20.141 0.471 1 72 186 PHE B O 1
ATOM 2822 N N . PRO B 1 187 ? 16.766 21.953 -0.127 1 71.69 187 PRO B N 1
ATOM 2823 C CA . PRO B 1 187 ? 15.516 21.453 0.444 1 71.69 187 PRO B CA 1
ATOM 2824 C C . PRO B 1 187 ? 15.086 20.109 -0.142 1 71.69 187 PRO B C 1
ATOM 2826 O O . PRO B 1 187 ? 14.297 19.391 0.473 1 71.69 187 PRO B O 1
ATOM 2829 N N . ALA B 1 188 ? 15.656 19.844 -1.308 1 73.19 188 ALA B N 1
ATOM 2830 C CA . ALA B 1 188 ? 15.352 18.547 -1.912 1 73.19 188 ALA B CA 1
ATOM 2831 C C . ALA B 1 188 ? 15.875 17.406 -1.052 1 73.19 188 ALA B C 1
ATOM 2833 O O . ALA B 1 188 ? 15.406 16.266 -1.167 1 73.19 188 ALA B O 1
ATOM 2834 N N . LEU B 1 189 ? 16.781 17.703 -0.137 1 75.38 189 LEU B N 1
ATOM 2835 C CA . LEU B 1 189 ? 17.422 16.688 0.678 1 75.38 189 LEU B CA 1
ATOM 2836 C C . LEU B 1 189 ? 16.609 16.406 1.941 1 75.38 189 LEU B C 1
ATOM 2838 O O . LEU B 1 189 ? 16.969 15.523 2.727 1 75.38 189 LEU B O 1
ATOM 2842 N N . ARG B 1 190 ? 15.594 17.219 2.016 1 77.25 190 ARG B N 1
ATOM 2843 C CA . ARG B 1 190 ? 14.797 17.062 3.23 1 77.25 190 ARG B CA 1
ATOM 2844 C C . ARG B 1 190 ? 14.031 15.75 3.225 1 77.25 190 ARG B C 1
ATOM 2846 O O . ARG B 1 190 ? 13.586 15.289 2.17 1 77.25 190 ARG B O 1
#

Radius of gyration: 25.81 Å; Cα contacts (8 Å, |Δi|>4): 569; chains: 2; bounding box: 64×91×74 Å

pLDDT: mean 88.55, std 13.42, range [36.28, 98.56]

Secondary structure (DSSP, 8-state):
-------THHHHHHHHHHHHHHHHHHHHHHHHHHHHHHHHHHHHHHHHHHHHHHHHHH--SSSS-GGG-GGGT--TTHHHHHT--GGGHHHHGGGTT-HHHHHHHHHHHHHHHHHHHHT-SHHHHHHHHHHHHHHHHHHHPSPSSSSS--HHHHHHHHHHHHHHTTGGGTTSSHHHHHTSHHHHH-GGG-/-------THHHHHHHHHHHHHHHHHHHHHHHHHHHHHHHHHHHHHHHHHHHHHHHHHH--SSSS-GGG-GGGT--TTHHHHHT--GGGHHHHGGGTT-HHHHHHHHHHHHHHHHHHHHT-SHHHHHHHHHHHHHHHHHHHPSPSSSSS--HHHHHHHHHHHHHHTTGGGTTSSHHHHHTSHHHHH-GGG-

Organism: NCBI:txid88382